Protein AF-A0A9E2X2P7-F1 (afdb_monomer_lite)

Sequence (233 aa):
MGNILFDALLAQIFGASTGGDPYVVYDDIANRWYISAFDSNDSRLFFAVSRDGNPLHGFRSFHLINPPFPAGFPDYPKIGFNKDAIFISFNNFGPGGGDAATIDAIDKLAIFAGTLSFFVSVPQFQFRAVPPAQLHNDRTGGVEWFVSTDGTDAGGNTIRVTEMTNYLSDSPNFTYTSLPVTPYRNAPRAEQPGGSITTFPNTTTTQVQFHRAHLVTAMASGTPADGFTIRRL

Foldseek 3Di:
DDDDQDDDDVCVQAVADFPDDKDWDAQPLQQKIKIWTHHPVALWIKIWIALGVRCVNGIDIDTPDDPVPQAFHFAPWAWADANFWIKIWGFGQHDPGHTFIKIWTWGPVQVNVPHTQTEIDTDPDADGAWHKAHEDPHDPQDWIWTKWDGRFFQWDQWIKIWIWGPRSDNDIDIDIDIDGHATWGFQPDDDDPPDDDPDPRTKHWNHWYHDPNDIDTDIHTDGVVNVSDDDDD

Secondary structure (DSSP, 8-state):
-PPP-----HHHHHSS-EEEEEEEEEETTTTEEEEEEEESSSSSEEEEEESSS-GGG-EEEEEE--TT--SSEEEEEEEEE-SSEEEEEEEEE-TT--EEEEEEEEEHHHHHTT---EEEE-PSS--S--PBEEESS--TT--EEEEEESS-SSEEEEEEEEEEES-SSSS-EEEEEEEEEEEEEPPPPPP-TTS--------EEEEEEEETTEEEEEEE-B-GGGTT-PPP-

pLDDT: mean 88.81, std 11.35, range [49.69, 98.75]

Radius of gyration: 18.26 Å; chains: 1; bounding box: 41×45×52 Å

Structure (mmCIF, N/CA/C/O backbone):
data_AF-A0A9E2X2P7-F1
#
_entry.id   AF-A0A9E2X2P7-F1
#
loop_
_atom_site.group_PDB
_atom_site.id
_atom_site.type_symbol
_atom_site.label_atom_id
_atom_site.label_alt_id
_atom_site.label_comp_id
_atom_site.label_asym_id
_atom_site.label_entity_id
_atom_site.label_seq_id
_atom_site.pdbx_PDB_ins_code
_atom_site.Cartn_x
_atom_site.Cartn_y
_atom_site.Cartn_z
_atom_site.occupancy
_atom_site.B_iso_or_equiv
_atom_site.auth_seq_id
_atom_site.auth_comp_id
_atom_site.auth_asym_id
_atom_site.auth_atom_id
_atom_site.pdbx_PDB_model_num
ATOM 1 N N . MET A 1 1 ? -2.230 -30.210 4.803 1.00 59.97 1 MET A N 1
ATOM 2 C CA . MET A 1 1 ? -0.963 -29.466 4.969 1.00 59.97 1 MET A CA 1
ATOM 3 C C . MET A 1 1 ? -0.607 -28.885 3.613 1.00 59.97 1 MET A C 1
ATOM 5 O O . MET A 1 1 ? -0.744 -29.608 2.635 1.00 59.97 1 MET A O 1
ATOM 9 N N . GLY A 1 2 ? -0.283 -27.594 3.533 1.00 82.06 2 GLY A N 1
ATOM 10 C CA . GLY A 1 2 ? 0.200 -26.988 2.287 1.00 82.06 2 GLY A CA 1
ATOM 11 C C . GLY A 1 2 ? 1.657 -27.376 2.031 1.00 82.06 2 GLY A C 1
ATOM 12 O O . GLY A 1 2 ? 2.395 -27.611 2.986 1.00 82.06 2 GLY A O 1
ATOM 13 N N . ASN A 1 3 ? 2.061 -27.456 0.764 1.00 88.06 3 ASN A N 1
ATOM 14 C CA . ASN A 1 3 ? 3.463 -27.637 0.390 1.00 88.06 3 ASN A CA 1
ATOM 15 C C . ASN A 1 3 ? 4.141 -26.264 0.308 1.00 88.06 3 ASN A C 1
ATOM 17 O O . ASN A 1 3 ? 3.569 -25.335 -0.263 1.00 88.06 3 ASN A O 1
ATOM 21 N N . ILE A 1 4 ? 5.357 -26.140 0.844 1.00 88.50 4 ILE A N 1
ATOM 22 C CA . ILE A 1 4 ? 6.208 -24.973 0.585 1.00 88.50 4 ILE A CA 1
ATOM 23 C C . ILE A 1 4 ? 6.628 -25.055 -0.879 1.00 88.50 4 ILE A C 1
ATOM 25 O O . ILE A 1 4 ? 7.274 -26.018 -1.288 1.00 88.50 4 ILE A O 1
ATOM 29 N N . LEU A 1 5 ? 6.211 -24.068 -1.669 1.00 87.69 5 LEU A N 1
ATOM 30 C CA . LEU A 1 5 ? 6.570 -23.992 -3.082 1.00 87.69 5 LEU A CA 1
ATOM 31 C C . LEU A 1 5 ? 7.876 -23.224 -3.275 1.00 87.69 5 LEU A C 1
ATOM 33 O O . LEU A 1 5 ? 8.696 -23.636 -4.083 1.00 87.69 5 LEU A O 1
ATOM 37 N N . PHE A 1 6 ? 8.079 -22.144 -2.522 1.00 89.81 6 PHE A N 1
ATOM 38 C CA . PHE A 1 6 ? 9.221 -21.247 -2.657 1.00 89.81 6 PHE A CA 1
ATOM 39 C C . PHE A 1 6 ? 9.702 -20.786 -1.278 1.00 89.81 6 PHE A C 1
ATOM 41 O O . PHE A 1 6 ? 8.888 -20.368 -0.455 1.00 89.81 6 PHE A O 1
ATOM 48 N N . ASP A 1 7 ? 11.012 -20.872 -1.050 1.00 92.75 7 ASP A N 1
ATOM 49 C CA . ASP A 1 7 ? 11.711 -20.395 0.145 1.00 92.75 7 ASP A CA 1
ATOM 50 C C . ASP A 1 7 ? 13.045 -19.780 -0.297 1.00 92.75 7 ASP A C 1
ATOM 52 O O . ASP A 1 7 ? 13.828 -20.420 -1.005 1.00 92.75 7 ASP A O 1
ATOM 56 N N . ALA A 1 8 ? 13.262 -18.512 0.045 1.00 91.25 8 ALA A N 1
ATOM 57 C CA . ALA A 1 8 ? 14.433 -17.746 -0.356 1.00 91.25 8 ALA A CA 1
ATOM 58 C C . ALA A 1 8 ? 14.686 -16.597 0.623 1.00 91.25 8 ALA A C 1
ATOM 60 O O . ALA A 1 8 ? 13.759 -16.025 1.201 1.00 91.25 8 ALA A O 1
ATOM 61 N N . LEU A 1 9 ? 15.951 -16.199 0.754 1.00 92.94 9 LEU A N 1
ATOM 62 C CA . LEU A 1 9 ? 16.297 -14.988 1.494 1.00 92.94 9 LEU A CA 1
ATOM 63 C C . LEU A 1 9 ? 15.848 -13.755 0.700 1.00 92.94 9 LEU A C 1
ATOM 65 O O . LEU A 1 9 ? 16.080 -13.681 -0.507 1.00 92.94 9 LEU A O 1
ATOM 69 N N . LEU A 1 10 ? 15.314 -12.730 1.375 1.00 93.31 10 LEU A N 1
ATOM 70 C CA . LEU A 1 10 ? 14.971 -11.453 0.723 1.00 93.31 10 LEU A CA 1
ATOM 71 C C . LEU A 1 10 ? 16.169 -10.866 -0.033 1.00 93.31 10 LEU A C 1
ATOM 73 O O . LEU A 1 10 ? 16.020 -10.377 -1.150 1.00 93.31 10 LEU A O 1
ATOM 77 N N . ALA A 1 11 ? 17.376 -11.006 0.520 1.00 93.12 11 ALA A N 1
ATOM 78 C CA . ALA A 1 11 ? 18.590 -10.536 -0.133 1.00 93.12 11 ALA A CA 1
ATOM 79 C C . ALA A 1 11 ? 18.891 -11.233 -1.471 1.00 93.12 11 ALA A C 1
ATOM 81 O O . ALA A 1 11 ? 19.492 -10.627 -2.354 1.00 93.12 11 ALA A O 1
ATOM 82 N N . GLN A 1 12 ? 18.448 -12.482 -1.658 1.00 93.88 12 GLN A N 1
ATOM 83 C CA . GLN A 1 12 ? 18.561 -13.179 -2.943 1.00 93.88 12 GLN 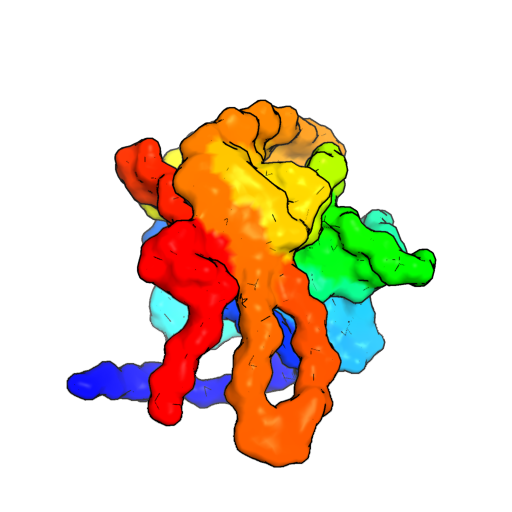A CA 1
ATOM 84 C C . GLN A 1 12 ? 17.541 -12.655 -3.959 1.00 93.88 12 GLN A C 1
ATOM 86 O O . GLN A 1 12 ? 17.855 -12.573 -5.142 1.00 93.88 12 GLN A O 1
ATOM 91 N N . ILE A 1 13 ? 16.344 -12.271 -3.503 1.00 94.25 13 ILE A N 1
ATOM 92 C CA . ILE A 1 13 ? 15.303 -11.685 -4.358 1.00 94.25 13 ILE A CA 1
ATOM 93 C C . ILE A 1 13 ? 15.736 -10.294 -4.838 1.00 94.25 13 ILE A C 1
ATOM 95 O O . ILE A 1 13 ? 15.645 -9.983 -6.025 1.00 94.25 13 ILE A O 1
ATOM 99 N N . PHE A 1 14 ? 16.235 -9.454 -3.931 1.00 94.69 14 PHE A N 1
ATOM 100 C CA . PHE A 1 14 ? 16.599 -8.071 -4.247 1.00 94.69 14 PHE A CA 1
ATOM 101 C C . PHE A 1 14 ? 18.026 -7.900 -4.776 1.00 94.69 14 PHE A C 1
ATOM 103 O O . PHE A 1 14 ? 18.335 -6.867 -5.363 1.00 94.69 14 PHE A O 1
ATOM 110 N N . GLY A 1 15 ? 18.896 -8.896 -4.592 1.00 93.38 15 GLY A N 1
ATOM 111 C CA . GLY A 1 15 ? 20.318 -8.795 -4.932 1.00 93.38 15 GLY A CA 1
ATOM 112 C C . GLY A 1 15 ? 21.112 -7.870 -3.999 1.00 93.38 1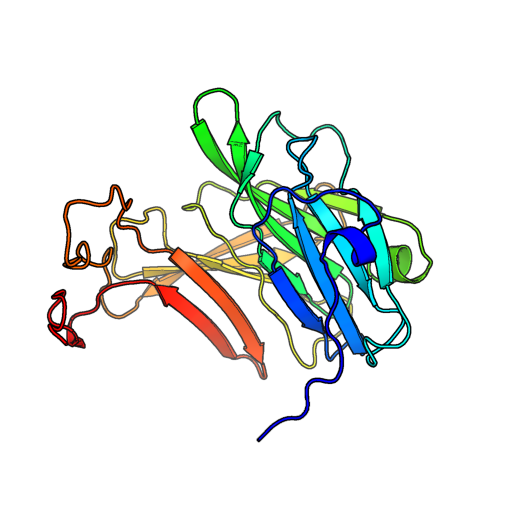5 GLY A C 1
ATOM 113 O O . GLY A 1 15 ? 22.225 -7.478 -4.341 1.00 93.38 15 GLY A O 1
ATOM 114 N N . ALA A 1 16 ? 20.551 -7.511 -2.839 1.00 92.62 16 ALA A N 1
ATOM 115 C CA . ALA A 1 16 ? 21.136 -6.603 -1.855 1.00 92.62 16 ALA A CA 1
ATOM 116 C C . ALA A 1 16 ? 20.629 -6.921 -0.437 1.00 92.62 16 ALA A C 1
ATOM 118 O O . ALA A 1 16 ? 19.584 -7.543 -0.269 1.00 92.62 16 ALA A O 1
ATOM 119 N N . SER A 1 17 ? 21.364 -6.498 0.593 1.00 92.88 17 SER A N 1
ATOM 120 C CA . SER A 1 17 ? 20.935 -6.652 1.991 1.00 92.88 17 SER A CA 1
ATOM 121 C C . SER A 1 17 ? 19.681 -5.818 2.279 1.00 92.88 17 SER A C 1
ATOM 123 O O . SER A 1 17 ? 19.579 -4.683 1.826 1.00 92.88 17 SER A O 1
ATOM 125 N N . THR A 1 18 ? 18.743 -6.368 3.054 1.00 92.69 18 THR A N 1
ATOM 126 C CA . THR A 1 18 ? 17.487 -5.696 3.418 1.00 92.69 18 THR A CA 1
ATOM 127 C C . THR A 1 18 ? 17.461 -5.319 4.894 1.00 92.69 18 THR A C 1
ATOM 129 O O . THR A 1 18 ? 17.886 -6.114 5.732 1.00 92.69 18 THR A O 1
ATOM 132 N N . GLY A 1 19 ? 16.890 -4.161 5.225 1.00 90.19 19 GLY A N 1
ATOM 133 C CA . GLY A 1 19 ? 16.692 -3.690 6.601 1.00 90.19 19 GLY A CA 1
ATOM 134 C C . GLY A 1 19 ? 15.504 -4.330 7.334 1.00 90.19 19 GLY A C 1
ATOM 135 O O . GLY A 1 19 ? 15.363 -4.133 8.537 1.00 90.19 19 GLY A O 1
ATOM 136 N N . GLY A 1 20 ? 14.667 -5.111 6.640 1.00 90.31 20 GLY A N 1
ATOM 137 C CA . GLY A 1 20 ? 13.520 -5.815 7.219 1.00 90.31 20 GLY A CA 1
ATOM 138 C C . GLY A 1 20 ? 12.165 -5.293 6.739 1.00 90.31 20 GLY A C 1
ATOM 139 O O . GLY A 1 20 ? 12.059 -4.763 5.635 1.00 90.31 20 GLY A O 1
ATOM 140 N N . ASP A 1 21 ? 11.148 -5.537 7.570 1.00 91.69 21 ASP A N 1
ATOM 141 C CA . ASP A 1 21 ? 9.722 -5.234 7.358 1.00 91.69 21 ASP A CA 1
ATOM 142 C C . ASP A 1 21 ? 9.162 -5.667 5.986 1.00 91.69 21 ASP A C 1
ATOM 144 O O . ASP A 1 21 ? 8.649 -4.853 5.212 1.00 91.69 21 ASP A O 1
ATOM 148 N N . PRO A 1 22 ? 9.295 -6.962 5.625 1.00 94.88 22 PRO A N 1
ATOM 149 C CA . PRO A 1 22 ? 8.804 -7.431 4.347 1.00 94.88 22 PRO A CA 1
ATOM 150 C C . PRO A 1 22 ? 7.278 -7.408 4.282 1.00 94.88 22 PRO A C 1
ATOM 152 O O . PRO A 1 22 ? 6.591 -7.860 5.201 1.00 94.88 22 PRO A O 1
ATOM 155 N N . TYR A 1 23 ? 6.749 -6.999 3.134 1.00 96.62 23 TYR A N 1
ATOM 156 C CA . TYR A 1 23 ? 5.333 -7.145 2.818 1.00 96.62 23 TYR A CA 1
ATOM 157 C C . TYR A 1 23 ? 5.176 -7.845 1.473 1.00 96.62 23 TYR A C 1
ATOM 159 O O . TYR A 1 23 ? 5.811 -7.465 0.491 1.00 96.62 23 TYR A O 1
ATOM 167 N N . VAL A 1 24 ? 4.354 -8.895 1.445 1.00 97.00 24 VAL A N 1
ATOM 168 C CA . VAL A 1 24 ? 4.147 -9.749 0.271 1.00 97.00 24 VAL A CA 1
ATOM 169 C C . VAL A 1 24 ? 2.662 -9.825 -0.025 1.00 97.00 24 VAL A C 1
ATOM 171 O O . VAL A 1 24 ? 1.871 -10.149 0.862 1.00 97.00 24 VAL A O 1
ATOM 174 N N . VAL A 1 25 ? 2.285 -9.560 -1.272 1.00 98.06 25 VAL A N 1
ATOM 175 C CA . VAL A 1 25 ? 0.898 -9.671 -1.737 1.00 98.06 25 VAL A CA 1
ATOM 176 C C . VAL A 1 25 ? 0.838 -10.360 -3.092 1.00 98.06 25 VAL A C 1
ATOM 178 O O . VAL A 1 25 ? 1.798 -10.326 -3.866 1.00 98.06 25 VAL A O 1
ATOM 181 N N . TYR A 1 26 ? -0.306 -10.975 -3.375 1.00 98.19 26 TYR A N 1
ATOM 182 C CA . TYR A 1 26 ? -0.618 -11.539 -4.679 1.00 98.19 26 TYR A CA 1
ATOM 183 C C . TYR A 1 26 ? -1.730 -10.729 -5.338 1.00 98.19 26 TYR A C 1
ATOM 185 O O . TYR A 1 26 ? -2.811 -10.577 -4.774 1.00 98.19 26 TYR A O 1
ATOM 193 N N . ASP A 1 27 ? -1.444 -10.232 -6.531 1.00 98.38 27 ASP A N 1
ATOM 194 C CA . ASP A 1 27 ? -2.364 -9.520 -7.399 1.00 98.38 27 ASP A CA 1
ATOM 195 C C . ASP A 1 27 ? -2.977 -10.496 -8.401 1.00 98.38 27 ASP A C 1
ATOM 197 O O . ASP A 1 27 ? -2.334 -10.928 -9.366 1.00 98.38 27 ASP A O 1
ATOM 201 N N . ASP A 1 28 ? -4.234 -10.856 -8.152 1.00 97.31 28 ASP A N 1
ATOM 202 C CA . ASP A 1 28 ? -5.023 -11.759 -8.985 1.00 97.31 28 ASP A CA 1
ATOM 203 C C . ASP A 1 28 ? -5.438 -11.125 -10.319 1.00 97.31 28 ASP A C 1
ATOM 205 O O . ASP A 1 28 ? -5.659 -11.849 -11.290 1.00 97.31 28 ASP A O 1
ATOM 209 N N . ILE A 1 29 ? -5.481 -9.792 -10.403 1.00 96.69 29 ILE A N 1
ATOM 210 C CA . ILE A 1 29 ? -5.818 -9.067 -11.632 1.00 96.69 29 ILE A CA 1
ATOM 211 C C . ILE A 1 29 ? -4.649 -9.132 -12.621 1.00 96.69 29 ILE A C 1
ATOM 213 O O . ILE A 1 29 ? -4.851 -9.355 -13.817 1.00 96.69 29 ILE A O 1
ATOM 217 N N . ALA A 1 30 ? -3.421 -8.937 -12.137 1.00 97.75 30 ALA A N 1
ATOM 218 C CA . ALA A 1 30 ? -2.214 -9.002 -12.960 1.00 97.75 30 ALA A CA 1
ATOM 219 C C . ALA A 1 30 ? -1.600 -10.410 -13.038 1.00 97.75 30 ALA A C 1
ATOM 221 O O . ALA A 1 30 ? -0.731 -10.644 -13.885 1.00 97.75 30 ALA A O 1
ATOM 222 N N . ASN A 1 31 ? -2.031 -11.341 -12.178 1.00 97.88 31 ASN A N 1
ATOM 223 C CA . ASN A 1 31 ? -1.398 -12.645 -11.975 1.00 97.88 31 ASN A CA 1
ATOM 224 C C . ASN A 1 31 ? 0.091 -12.453 -11.627 1.00 97.88 31 ASN A C 1
ATOM 226 O O . ASN A 1 31 ? 0.970 -12.847 -12.400 1.00 97.88 31 ASN A O 1
ATOM 230 N N . ARG A 1 32 ? 0.370 -11.728 -10.533 1.00 98.31 32 ARG A N 1
ATOM 231 C CA . ARG A 1 32 ? 1.720 -11.325 -10.093 1.00 98.31 32 ARG A CA 1
ATOM 232 C C . ARG A 1 32 ? 1.837 -11.293 -8.568 1.00 98.31 32 ARG A C 1
ATOM 234 O O . ARG A 1 32 ? 0.909 -10.906 -7.876 1.00 98.31 32 ARG A O 1
ATOM 241 N N . TRP A 1 33 ? 3.013 -11.631 -8.058 1.00 98.31 33 TRP A N 1
ATOM 242 C CA . TRP A 1 33 ? 3.444 -11.376 -6.686 1.00 98.31 33 TRP A CA 1
ATOM 243 C C . TRP A 1 33 ? 4.225 -10.067 -6.601 1.00 98.31 33 TRP A C 1
ATOM 245 O O . TRP A 1 33 ? 5.084 -9.801 -7.451 1.00 98.31 33 TRP A O 1
ATOM 255 N N . TYR A 1 34 ? 3.974 -9.306 -5.538 1.00 98.56 34 TYR A N 1
ATOM 256 C CA . TYR A 1 34 ? 4.724 -8.105 -5.182 1.00 98.56 34 TYR A CA 1
ATOM 257 C C . TYR A 1 34 ? 5.355 -8.265 -3.807 1.00 98.56 34 TYR A C 1
ATOM 259 O O . TYR A 1 34 ? 4.718 -8.788 -2.890 1.00 98.56 34 TYR A O 1
ATOM 267 N N . ILE A 1 35 ? 6.600 -7.813 -3.674 1.00 97.56 35 ILE A N 1
ATOM 268 C CA . ILE A 1 35 ? 7.367 -7.878 -2.430 1.00 97.56 35 ILE A CA 1
ATOM 269 C C . ILE A 1 35 ? 8.015 -6.519 -2.197 1.00 97.56 35 ILE A C 1
ATOM 271 O O . ILE A 1 35 ? 8.699 -6.018 -3.087 1.00 97.56 35 ILE A O 1
ATOM 275 N N . SER A 1 36 ? 7.857 -5.953 -1.006 1.00 96.12 36 SER A N 1
ATOM 276 C CA . SER A 1 36 ? 8.651 -4.811 -0.545 1.00 96.12 36 SER A CA 1
ATOM 277 C C . SER A 1 36 ? 9.476 -5.176 0.679 1.00 96.12 36 SER A C 1
ATOM 279 O O . SER A 1 36 ? 9.080 -6.058 1.438 1.00 96.12 36 SER A O 1
ATOM 281 N N . ALA A 1 37 ? 10.597 -4.490 0.877 1.00 95.25 37 ALA A N 1
ATOM 282 C CA . ALA A 1 37 ? 11.384 -4.521 2.110 1.00 95.25 37 ALA A CA 1
ATOM 283 C C . ALA A 1 37 ? 12.240 -3.251 2.214 1.00 95.25 37 ALA A C 1
ATOM 285 O O . ALA A 1 37 ? 12.511 -2.607 1.199 1.00 95.25 37 ALA A O 1
ATOM 286 N N . PHE A 1 38 ? 12.711 -2.914 3.414 1.00 92.56 38 PHE A N 1
ATOM 287 C CA . PHE A 1 38 ? 13.668 -1.820 3.594 1.00 92.56 38 PHE A CA 1
ATOM 288 C C . PHE A 1 38 ? 14.999 -2.117 2.901 1.00 92.56 38 PHE A C 1
ATOM 290 O O . PHE A 1 38 ? 15.498 -3.245 2.964 1.00 92.56 38 PHE A O 1
ATOM 297 N N . ASP A 1 39 ? 15.615 -1.093 2.318 1.00 89.19 39 ASP A N 1
ATOM 298 C CA . ASP A 1 39 ? 17.050 -1.113 2.036 1.00 89.19 39 ASP A CA 1
ATOM 299 C C . ASP A 1 39 ? 17.816 -0.974 3.361 1.00 89.19 39 ASP A C 1
ATOM 301 O O . ASP A 1 39 ? 17.483 -0.144 4.203 1.00 89.19 39 ASP A O 1
ATOM 305 N N . SER A 1 40 ? 18.822 -1.819 3.602 1.00 84.12 40 SER A N 1
ATOM 306 C CA . SER A 1 40 ? 19.647 -1.698 4.813 1.00 84.12 40 SER A CA 1
ATOM 307 C C . SER A 1 40 ? 20.659 -0.551 4.748 1.00 84.12 40 SER A C 1
ATOM 309 O O . SER A 1 40 ? 21.250 -0.212 5.770 1.00 84.12 40 SER A O 1
ATOM 311 N N . ASN A 1 41 ? 20.920 -0.006 3.559 1.00 80.75 41 ASN A N 1
ATOM 312 C CA . ASN A 1 41 ? 21.956 1.004 3.325 1.00 80.75 41 ASN A CA 1
ATOM 313 C C . ASN A 1 41 ? 21.388 2.405 3.067 1.00 80.75 41 ASN A C 1
ATOM 315 O O . ASN A 1 41 ? 22.159 3.357 2.945 1.00 80.75 41 ASN A O 1
ATOM 319 N N . ASP A 1 42 ? 20.066 2.529 2.962 1.00 74.06 42 ASP A N 1
ATOM 320 C CA . ASP A 1 42 ? 19.383 3.767 2.608 1.00 74.06 42 ASP A CA 1
ATOM 321 C C . ASP A 1 42 ? 17.986 3.799 3.240 1.00 74.06 42 ASP A C 1
ATOM 323 O O . ASP A 1 42 ? 17.371 2.759 3.461 1.00 74.06 42 ASP A O 1
ATOM 327 N N . SER A 1 43 ? 17.452 4.989 3.503 1.00 79.00 43 SER A N 1
ATOM 328 C CA . SER A 1 43 ? 16.086 5.165 4.010 1.00 79.00 43 SER A CA 1
ATOM 329 C C . SER A 1 43 ? 15.071 5.016 2.873 1.00 79.00 43 SER A C 1
ATOM 331 O O . SER A 1 43 ? 14.355 5.955 2.527 1.00 79.00 43 SER A O 1
ATOM 333 N N . ARG A 1 44 ? 15.067 3.847 2.225 1.00 85.25 44 ARG A N 1
ATOM 334 C CA . ARG A 1 44 ? 14.331 3.564 0.987 1.00 85.25 44 ARG A CA 1
ATOM 335 C C . ARG A 1 44 ? 13.768 2.146 0.977 1.00 85.25 44 ARG A C 1
ATOM 337 O O . ARG A 1 44 ? 14.051 1.336 1.860 1.00 85.25 44 ARG A O 1
ATOM 344 N N . LEU A 1 45 ? 12.950 1.855 -0.034 1.00 91.50 45 LEU A N 1
ATOM 345 C CA . LEU A 1 45 ? 12.307 0.559 -0.221 1.00 91.50 45 LEU A CA 1
ATOM 346 C C . LEU A 1 45 ? 12.847 -0.157 -1.457 1.00 91.50 45 LEU A C 1
ATOM 348 O O . LEU A 1 45 ? 12.880 0.393 -2.562 1.00 91.50 45 LEU A O 1
ATOM 352 N N . PHE A 1 46 ? 13.180 -1.430 -1.288 1.00 94.69 46 PHE A N 1
ATOM 353 C CA . PHE A 1 46 ? 13.221 -2.358 -2.402 1.00 94.69 46 PHE A CA 1
ATOM 354 C C . PHE A 1 46 ? 11.811 -2.809 -2.762 1.00 94.69 46 PHE A C 1
ATOM 356 O O . PHE A 1 46 ? 10.967 -3.011 -1.888 1.00 94.69 46 PHE A O 1
ATOM 363 N N . PHE A 1 47 ? 11.579 -3.008 -4.057 1.00 96.81 47 PHE A N 1
ATOM 364 C CA . PHE A 1 47 ? 10.323 -3.512 -4.589 1.00 96.81 47 PHE A CA 1
ATOM 365 C C . PHE A 1 47 ? 10.584 -4.556 -5.670 1.00 96.81 47 PHE A C 1
ATOM 367 O O . PHE A 1 47 ? 11.351 -4.317 -6.597 1.00 96.81 47 PHE A O 1
ATOM 374 N N . ALA A 1 48 ? 9.963 -5.724 -5.565 1.00 97.38 48 ALA A N 1
ATOM 375 C CA . ALA A 1 48 ? 10.136 -6.816 -6.507 1.00 97.38 48 ALA A CA 1
ATOM 376 C C . ALA A 1 48 ? 8.791 -7.273 -7.061 1.00 97.38 48 ALA A C 1
ATOM 378 O O . ALA A 1 48 ? 7.807 -7.403 -6.335 1.00 97.38 48 ALA A O 1
ATOM 379 N N . VAL A 1 49 ? 8.783 -7.558 -8.361 1.00 98.19 49 VAL A N 1
ATOM 380 C CA . VAL A 1 49 ? 7.622 -8.033 -9.111 1.00 98.19 49 VAL A CA 1
ATOM 381 C C . VAL A 1 49 ? 7.964 -9.378 -9.733 1.00 98.19 49 VAL A C 1
ATOM 383 O O . VAL A 1 49 ? 8.944 -9.490 -10.471 1.00 98.19 49 VAL A O 1
ATOM 386 N N . SER A 1 50 ? 7.170 -10.412 -9.456 1.00 97.88 50 SER A N 1
ATOM 387 C CA . SER A 1 50 ? 7.350 -11.727 -10.090 1.00 97.88 50 SER A CA 1
ATOM 388 C C . SER A 1 50 ? 7.189 -11.643 -11.609 1.00 97.88 50 SER A C 1
ATOM 390 O O . SER A 1 50 ? 6.474 -10.779 -12.116 1.00 97.88 50 SER A O 1
ATOM 392 N N . ARG A 1 51 ? 7.767 -12.582 -12.356 1.00 96.62 51 ARG A N 1
ATOM 393 C CA . ARG A 1 51 ? 7.572 -12.655 -13.810 1.00 96.62 51 ARG A CA 1
ATOM 394 C C . ARG A 1 51 ? 6.125 -12.964 -14.208 1.00 96.62 51 ARG A C 1
ATOM 396 O O . ARG A 1 51 ? 5.652 -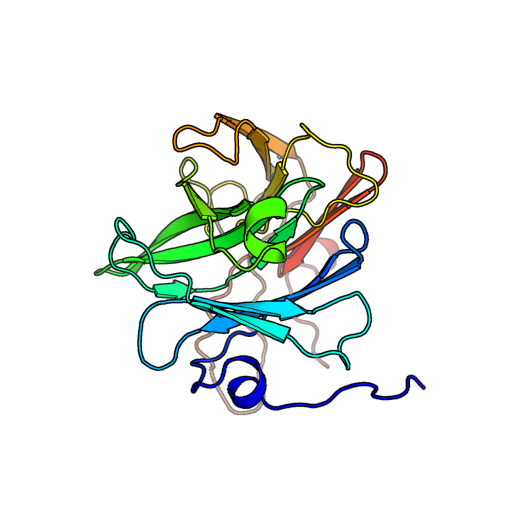12.421 -15.206 1.00 96.62 51 ARG A O 1
ATOM 403 N N . ASP A 1 52 ? 5.453 -13.818 -13.440 1.00 97.06 52 ASP A N 1
ATOM 404 C CA . ASP A 1 52 ? 4.054 -14.227 -13.579 1.00 97.06 52 ASP A CA 1
ATOM 405 C C . ASP A 1 52 ? 3.509 -14.779 -12.245 1.00 97.06 52 ASP A C 1
ATOM 407 O O . ASP A 1 52 ? 4.153 -14.634 -11.208 1.00 97.06 52 ASP A O 1
ATOM 411 N N . GLY A 1 53 ? 2.314 -15.379 -12.247 1.00 96.94 53 GLY A N 1
ATOM 412 C CA . GLY A 1 53 ? 1.673 -15.873 -11.027 1.00 96.94 53 GLY A CA 1
ATOM 413 C C . GLY A 1 53 ? 2.405 -17.035 -10.352 1.00 96.94 53 GLY A C 1
ATOM 414 O O . GLY A 1 53 ? 2.103 -17.353 -9.202 1.00 96.94 53 GLY A O 1
ATOM 415 N N . ASN A 1 54 ? 3.381 -17.654 -11.025 1.00 96.00 54 ASN A N 1
ATOM 416 C CA . ASN A 1 54 ? 4.258 -18.646 -10.427 1.00 96.00 54 ASN A CA 1
ATOM 417 C C . ASN A 1 54 ? 5.522 -17.965 -9.858 1.00 96.00 54 ASN A C 1
ATOM 419 O O . ASN A 1 54 ? 6.401 -17.558 -10.625 1.00 96.00 54 ASN A O 1
ATOM 423 N N . PRO A 1 55 ? 5.687 -17.897 -8.521 1.00 93.31 55 PRO A N 1
ATOM 424 C CA . PRO A 1 55 ? 6.835 -17.229 -7.906 1.00 93.31 55 PRO A CA 1
ATOM 425 C C . PRO A 1 55 ? 8.173 -17.934 -8.207 1.00 93.31 55 PRO A C 1
ATOM 427 O O . PRO A 1 55 ? 9.234 -17.346 -8.015 1.00 93.31 55 PRO A O 1
ATOM 430 N N . LEU A 1 56 ? 8.145 -19.166 -8.736 1.00 95.06 56 LEU A N 1
ATOM 431 C CA . LEU A 1 56 ? 9.338 -19.913 -9.151 1.00 95.06 56 LEU A CA 1
ATOM 432 C C . LEU A 1 56 ? 9.992 -19.379 -10.429 1.00 95.06 56 LEU A C 1
ATOM 434 O O . LEU A 1 56 ? 11.148 -19.693 -10.700 1.00 95.06 56 LEU A O 1
ATOM 438 N N . HIS A 1 57 ? 9.278 -18.583 -11.228 1.00 95.75 57 HIS A N 1
ATOM 439 C CA . HIS A 1 57 ? 9.807 -18.030 -12.480 1.00 95.75 57 HIS A CA 1
ATOM 440 C C . HIS A 1 57 ? 10.656 -16.764 -12.281 1.00 95.75 57 HIS A C 1
ATOM 442 O O . HIS A 1 57 ? 11.061 -16.126 -13.257 1.00 95.75 57 HIS A O 1
ATOM 448 N N . GLY A 1 58 ? 10.947 -16.420 -11.025 1.00 94.94 58 GLY A N 1
ATOM 449 C CA . GLY A 1 58 ? 11.821 -15.320 -10.646 1.00 94.94 58 GLY A CA 1
ATOM 450 C C . GLY A 1 58 ? 11.116 -13.970 -10.555 1.00 94.94 58 GLY A C 1
ATOM 451 O O . GLY A 1 58 ? 9.952 -13.803 -10.928 1.00 94.94 58 GLY A O 1
ATOM 452 N N . PHE A 1 59 ? 11.868 -12.996 -10.046 1.00 96.81 59 PHE A N 1
ATOM 453 C CA . PHE A 1 59 ? 11.421 -11.633 -9.787 1.00 96.81 59 PHE A CA 1
ATOM 454 C C . PHE A 1 59 ? 12.316 -10.631 -10.512 1.00 96.81 59 PHE A C 1
ATOM 456 O O . PHE A 1 59 ? 13.518 -10.848 -10.674 1.00 96.81 59 PHE A O 1
ATOM 463 N N . ARG A 1 60 ? 11.724 -9.515 -10.933 1.00 96.69 60 ARG A N 1
ATOM 464 C CA . ARG A 1 60 ? 12.452 -8.304 -11.295 1.00 96.69 60 ARG A CA 1
ATOM 465 C C . ARG A 1 60 ? 12.402 -7.357 -10.107 1.00 96.69 60 ARG A C 1
ATOM 467 O O . ARG A 1 60 ? 11.316 -7.040 -9.628 1.00 96.69 60 ARG A O 1
ATOM 474 N N . SER A 1 61 ? 13.571 -6.910 -9.677 1.00 95.50 61 SER A N 1
ATOM 475 C CA . SER A 1 61 ? 13.730 -6.039 -8.518 1.00 95.50 61 SER A CA 1
ATOM 476 C C . SER A 1 61 ? 14.020 -4.610 -8.955 1.00 95.50 61 SER A C 1
ATOM 478 O O . SER A 1 61 ? 14.718 -4.365 -9.940 1.00 95.50 61 SER A O 1
ATOM 480 N N . PHE A 1 62 ? 13.458 -3.678 -8.208 1.00 93.88 62 PHE A N 1
ATOM 481 C CA . PHE A 1 62 ? 13.537 -2.244 -8.387 1.00 93.88 62 PHE A CA 1
ATOM 482 C C . PHE A 1 62 ? 13.899 -1.617 -7.045 1.00 93.88 62 PHE A C 1
ATOM 484 O O . PHE A 1 62 ? 13.574 -2.142 -5.978 1.00 93.88 62 PHE A O 1
ATOM 491 N N . HIS A 1 63 ? 14.560 -0.473 -7.111 1.00 89.56 63 HIS A N 1
ATOM 492 C CA . HIS A 1 63 ? 14.800 0.365 -5.953 1.00 89.56 63 HIS A CA 1
ATOM 493 C C . HIS A 1 63 ? 13.878 1.574 -6.089 1.00 89.56 63 HIS A C 1
ATOM 495 O O . HIS A 1 63 ? 13.928 2.267 -7.106 1.00 89.56 63 HIS A O 1
ATOM 501 N N . LEU A 1 64 ? 13.002 1.802 -5.112 1.00 84.62 64 LEU A N 1
ATOM 502 C CA . LEU A 1 64 ? 12.131 2.974 -5.093 1.00 84.62 64 LEU A CA 1
ATOM 503 C C . LEU A 1 64 ? 12.958 4.173 -4.630 1.00 84.62 64 LEU A C 1
ATOM 505 O O . LEU A 1 64 ? 13.032 4.517 -3.453 1.00 84.62 64 LEU A O 1
ATOM 509 N N . ILE A 1 65 ? 13.663 4.741 -5.606 1.00 65.81 65 ILE A N 1
ATOM 510 C CA . ILE A 1 65 ? 14.563 5.880 -5.478 1.00 65.81 65 ILE A CA 1
ATOM 511 C C . ILE A 1 65 ? 13.999 7.034 -6.292 1.00 65.81 65 ILE A C 1
ATOM 513 O O . ILE A 1 65 ? 14.185 7.060 -7.505 1.00 65.81 65 ILE A O 1
ATOM 517 N N . ASN A 1 66 ? 13.345 8.024 -5.680 1.00 53.41 66 ASN A N 1
ATOM 518 C CA . ASN A 1 66 ? 13.255 9.307 -6.377 1.00 53.41 66 ASN A CA 1
ATOM 519 C C . ASN A 1 66 ? 13.128 10.522 -5.446 1.00 53.41 66 ASN A C 1
ATOM 521 O O . ASN A 1 66 ? 12.205 10.579 -4.634 1.00 53.41 66 ASN A O 1
ATOM 525 N N . PRO A 1 67 ? 14.011 11.532 -5.558 1.00 51.84 67 PRO A N 1
ATOM 526 C CA . PRO A 1 67 ? 13.682 12.887 -5.127 1.00 51.84 67 PRO A CA 1
ATOM 527 C C . PRO A 1 67 ? 12.430 13.403 -5.878 1.00 51.84 67 PRO A C 1
ATOM 529 O O . PRO A 1 67 ? 12.261 13.084 -7.052 1.00 51.84 67 PRO A O 1
ATOM 532 N N . PRO A 1 68 ? 11.566 14.220 -5.252 1.00 49.69 68 PRO A N 1
ATOM 533 C CA . PRO A 1 68 ? 11.746 14.858 -3.960 1.00 49.69 68 PRO A CA 1
ATOM 534 C C . PRO A 1 68 ? 11.101 14.031 -2.842 1.00 49.69 68 PRO A C 1
ATOM 536 O O . PRO A 1 68 ? 10.156 14.478 -2.203 1.00 49.69 68 PRO A O 1
ATOM 539 N N . PHE A 1 69 ? 11.609 12.826 -2.575 1.00 56.22 69 PHE A N 1
ATOM 540 C CA . PHE A 1 69 ? 11.392 12.184 -1.287 1.00 56.22 69 PHE A CA 1
ATOM 541 C C . PHE A 1 69 ? 11.706 13.210 -0.183 1.00 56.22 69 PHE A C 1
ATOM 543 O O . PHE A 1 69 ? 12.839 13.709 -0.129 1.00 56.22 69 PHE A O 1
ATOM 550 N N . PRO A 1 70 ? 10.745 13.586 0.677 1.00 56.28 70 PRO A N 1
ATOM 551 C CA . PRO A 1 70 ? 11.079 14.322 1.884 1.00 56.28 70 PRO A CA 1
ATOM 552 C C . PRO A 1 70 ? 12.029 13.416 2.653 1.00 56.28 70 PRO A C 1
ATOM 554 O O . PRO A 1 70 ? 11.666 12.268 2.896 1.00 56.28 70 PRO A O 1
ATOM 557 N N . ALA A 1 71 ? 13.243 13.884 2.962 1.00 64.62 71 ALA A N 1
ATOM 558 C CA . ALA A 1 71 ? 14.209 13.117 3.745 1.00 64.62 71 ALA A CA 1
ATOM 559 C C . ALA A 1 71 ? 13.471 12.414 4.893 1.00 64.62 71 ALA A C 1
ATOM 561 O O . ALA A 1 71 ? 12.802 13.101 5.660 1.00 64.62 71 ALA A O 1
ATOM 562 N N . GLY A 1 72 ? 13.527 11.084 4.967 1.00 78.69 72 GLY A N 1
ATOM 563 C CA . GLY A 1 72 ? 12.800 10.332 5.983 1.00 78.69 72 GLY A CA 1
ATOM 564 C C . GLY A 1 72 ? 12.825 8.823 5.772 1.00 78.69 72 GLY A C 1
ATOM 565 O O . GLY A 1 72 ? 13.308 8.349 4.748 1.00 78.69 72 GLY A O 1
ATOM 566 N N . PHE A 1 73 ? 12.385 8.076 6.783 1.00 86.50 73 PHE A N 1
ATOM 567 C CA . PHE A 1 73 ? 12.376 6.612 6.796 1.00 86.50 73 PHE A CA 1
ATOM 568 C C . PHE A 1 73 ? 10.966 6.076 6.471 1.00 86.50 73 PHE A C 1
ATOM 570 O O . PHE A 1 73 ? 10.029 6.471 7.168 1.00 86.50 73 PHE A O 1
ATOM 577 N N . PRO A 1 74 ? 10.792 5.218 5.442 1.00 89.06 74 PRO A N 1
ATOM 578 C CA . PRO A 1 74 ? 9.488 4.757 4.952 1.00 89.06 74 PRO A CA 1
ATOM 579 C C . PRO A 1 74 ? 8.937 3.575 5.762 1.00 89.06 74 PRO A C 1
ATOM 581 O O . PRO A 1 74 ? 8.769 2.478 5.236 1.00 89.06 74 PRO A O 1
ATOM 584 N N . ASP A 1 75 ? 8.672 3.782 7.047 1.00 89.19 75 ASP A N 1
ATOM 585 C CA . ASP A 1 75 ? 8.232 2.725 7.961 1.00 89.19 75 ASP A CA 1
ATOM 586 C C . ASP A 1 75 ? 6.829 2.194 7.632 1.00 89.19 75 ASP A C 1
ATOM 588 O O . ASP A 1 75 ? 5.953 2.925 7.153 1.00 89.19 75 ASP A O 1
ATOM 592 N N . TYR A 1 76 ? 6.594 0.926 7.973 1.00 91.75 76 TYR A N 1
ATOM 593 C CA . TYR A 1 76 ? 5.307 0.255 7.827 1.00 91.75 76 TYR A CA 1
ATOM 594 C C . TYR A 1 76 ? 4.736 0.274 6.390 1.00 91.75 76 TYR A C 1
ATOM 596 O O . TYR A 1 76 ? 3.569 0.641 6.195 1.00 91.75 76 TYR A O 1
ATOM 604 N N . PRO A 1 77 ? 5.511 -0.118 5.358 1.00 94.00 77 PRO A N 1
ATOM 605 C CA . PRO A 1 77 ? 5.038 -0.121 3.985 1.00 94.00 77 PRO A CA 1
ATOM 606 C C . PRO A 1 77 ? 3.912 -1.144 3.788 1.00 94.00 77 PRO A C 1
ATOM 608 O O . PRO A 1 77 ? 3.977 -2.290 4.249 1.00 94.00 77 PRO A O 1
ATOM 611 N N . LYS A 1 78 ? 2.867 -0.737 3.067 1.00 96.56 78 LYS A N 1
ATOM 612 C CA . LYS A 1 78 ? 1.724 -1.578 2.696 1.00 96.56 78 LYS A CA 1
ATOM 613 C C . LYS A 1 78 ? 1.451 -1.484 1.210 1.00 96.56 78 LYS A C 1
ATOM 615 O O . LYS A 1 78 ? 1.382 -0.390 0.658 1.00 96.56 78 LYS A O 1
ATOM 620 N N . ILE A 1 79 ? 1.267 -2.651 0.595 1.00 98.38 79 ILE A N 1
ATOM 621 C CA . ILE A 1 79 ? 1.011 -2.794 -0.837 1.00 98.38 79 ILE A CA 1
ATOM 622 C C . ILE A 1 79 ? -0.476 -3.058 -1.081 1.00 98.38 79 ILE A C 1
ATOM 624 O O . ILE A 1 79 ? -1.081 -3.939 -0.460 1.00 98.38 79 ILE A O 1
ATOM 628 N N . GLY A 1 80 ? -1.017 -2.324 -2.042 1.00 98.38 80 GLY A N 1
ATOM 629 C CA . GLY A 1 80 ? -2.346 -2.479 -2.616 1.00 98.38 80 GLY A CA 1
ATOM 630 C C . GLY A 1 80 ? -2.267 -2.270 -4.120 1.00 98.38 80 GLY A C 1
ATOM 631 O O . GLY A 1 80 ? -1.194 -2.001 -4.669 1.00 98.38 80 GLY A O 1
ATOM 632 N N . PHE A 1 81 ? -3.372 -2.479 -4.815 1.00 98.75 81 PHE A N 1
ATOM 633 C CA . PHE A 1 81 ? -3.388 -2.449 -6.269 1.00 98.75 81 PHE A CA 1
ATOM 634 C C . PHE A 1 81 ? -4.810 -2.348 -6.805 1.00 98.75 81 PHE A C 1
ATOM 636 O O . PHE A 1 81 ? -5.733 -2.958 -6.268 1.00 98.75 81 PHE A O 1
ATOM 643 N N . ASN A 1 82 ? -4.928 -1.695 -7.957 1.00 98.38 82 ASN A N 1
ATOM 644 C CA . ASN A 1 82 ? -6.114 -1.717 -8.807 1.00 98.38 82 ASN A CA 1
ATOM 645 C C . ASN A 1 82 ? -5.755 -2.239 -10.201 1.00 98.38 82 ASN A C 1
ATOM 647 O O . ASN A 1 82 ? -4.684 -2.811 -10.396 1.00 98.38 82 ASN A O 1
ATOM 651 N N . LYS A 1 83 ? -6.619 -2.094 -11.205 1.00 97.50 83 LYS A N 1
ATOM 652 C CA . LYS A 1 83 ? -6.335 -2.647 -12.536 1.00 97.50 83 LYS A CA 1
ATOM 653 C C . LYS A 1 83 ? -5.113 -2.024 -13.244 1.00 97.50 83 LYS A C 1
ATOM 655 O O . LYS A 1 83 ? -4.507 -2.709 -14.081 1.00 97.50 83 LYS A O 1
ATOM 660 N N . ASP A 1 84 ? -4.728 -0.794 -12.907 1.00 98.31 84 ASP A N 1
ATOM 661 C CA . ASP A 1 84 ? -3.744 -0.005 -13.665 1.00 98.31 84 ASP A CA 1
ATOM 662 C C . ASP A 1 84 ? -2.465 0.325 -12.883 1.00 98.31 84 ASP A C 1
ATOM 664 O O . ASP A 1 84 ? -1.407 0.488 -13.491 1.00 98.31 84 ASP A O 1
ATOM 668 N N . ALA A 1 85 ? -2.529 0.378 -11.552 1.00 98.56 85 ALA A N 1
ATOM 669 C CA . ALA A 1 85 ? -1.412 0.785 -10.706 1.00 98.56 85 ALA A CA 1
ATOM 670 C C . ALA A 1 85 ? -1.210 -0.126 -9.486 1.00 98.56 85 ALA A C 1
ATOM 672 O O . ALA A 1 85 ? -2.120 -0.824 -9.027 1.00 98.56 85 ALA A O 1
ATOM 673 N N . ILE A 1 86 ? 0.024 -0.128 -8.986 1.00 98.69 86 ILE A N 1
ATOM 674 C CA . ILE A 1 86 ? 0.410 -0.696 -7.691 1.00 98.69 86 ILE A CA 1
ATOM 675 C C . ILE A 1 86 ? 0.631 0.476 -6.744 1.00 98.69 86 ILE A C 1
ATOM 677 O O . ILE A 1 86 ? 1.302 1.438 -7.108 1.00 98.69 86 ILE A O 1
ATOM 681 N N . PHE A 1 87 ? 0.099 0.382 -5.534 1.00 98.06 87 PHE A N 1
ATOM 682 C CA . PHE A 1 87 ? 0.201 1.428 -4.529 1.00 98.06 87 PHE A CA 1
ATOM 683 C C . PHE A 1 87 ? 1.044 0.942 -3.371 1.00 98.06 87 PHE A C 1
ATOM 685 O O . PHE A 1 87 ? 0.815 -0.154 -2.855 1.00 98.06 87 PHE A O 1
ATOM 692 N N . ILE A 1 88 ? 1.986 1.771 -2.939 1.00 96.50 88 ILE A N 1
ATOM 693 C CA . ILE A 1 88 ? 2.757 1.533 -1.725 1.00 96.50 88 ILE A CA 1
ATOM 694 C C . ILE A 1 88 ? 2.552 2.733 -0.821 1.00 96.50 88 ILE A C 1
ATOM 696 O O . ILE A 1 88 ? 2.992 3.833 -1.143 1.00 96.50 88 ILE A O 1
ATOM 700 N N . SER A 1 89 ? 1.866 2.521 0.300 1.00 94.50 89 SER A N 1
ATOM 701 C CA . SER A 1 89 ? 1.768 3.536 1.343 1.00 94.50 89 SER A CA 1
ATOM 702 C C . SER A 1 89 ? 2.710 3.223 2.488 1.00 94.50 89 SER A C 1
ATOM 704 O O . SER A 1 89 ? 2.834 2.065 2.882 1.00 94.50 89 SER A O 1
ATOM 706 N N . PHE A 1 90 ? 3.346 4.253 3.030 1.00 92.62 90 PHE A N 1
ATOM 707 C CA . PHE A 1 90 ? 4.242 4.159 4.174 1.00 92.62 90 PHE A CA 1
ATOM 708 C C . PHE A 1 90 ? 4.156 5.419 5.035 1.00 92.62 90 PHE A C 1
ATOM 710 O O . PHE A 1 90 ? 3.700 6.484 4.602 1.00 92.62 90 PHE A O 1
ATOM 717 N N . ASN A 1 91 ? 4.622 5.288 6.270 1.00 89.88 91 ASN A N 1
ATOM 718 C CA . ASN A 1 91 ? 4.791 6.394 7.196 1.00 89.88 91 ASN A CA 1
ATOM 719 C C . ASN A 1 91 ? 6.144 7.023 6.905 1.00 89.88 91 ASN A C 1
ATOM 721 O O . ASN A 1 91 ? 7.171 6.405 7.164 1.00 89.88 91 ASN A O 1
ATOM 725 N N . ASN A 1 92 ? 6.166 8.230 6.350 1.00 87.00 92 ASN A N 1
ATOM 726 C CA . ASN A 1 92 ? 7.426 8.909 6.100 1.00 87.00 92 ASN A CA 1
ATOM 727 C C . ASN A 1 92 ? 7.873 9.659 7.357 1.00 87.00 92 ASN A C 1
ATOM 729 O O . ASN A 1 92 ? 7.307 10.704 7.682 1.00 87.00 92 ASN A O 1
ATOM 733 N N . PHE A 1 93 ? 8.873 9.113 8.049 1.00 83.44 93 PHE A N 1
ATOM 734 C CA . PHE A 1 93 ? 9.461 9.691 9.255 1.00 83.44 93 PHE A CA 1
ATOM 735 C C . PHE A 1 93 ? 10.629 10.613 8.910 1.00 83.44 93 PHE A C 1
ATOM 737 O O . PHE A 1 93 ? 11.762 10.151 8.755 1.00 83.44 93 PHE A O 1
ATOM 744 N N . GLY A 1 94 ? 10.370 11.917 8.804 1.00 74.94 94 GLY A N 1
ATOM 745 C CA . GLY A 1 94 ? 11.418 12.900 8.512 1.00 74.94 94 GLY A CA 1
ATOM 746 C C . GLY A 1 94 ? 12.368 13.194 9.687 1.00 74.94 94 GLY A C 1
ATOM 747 O O . GLY A 1 94 ? 12.121 12.750 10.813 1.00 74.94 94 GLY A O 1
ATOM 748 N N . PRO A 1 95 ? 13.452 13.973 9.478 1.00 62.47 95 PRO A N 1
ATOM 749 C CA . PRO A 1 95 ? 14.315 14.452 10.555 1.00 62.47 95 PRO A CA 1
ATOM 750 C C . PRO A 1 95 ? 13.489 15.158 11.641 1.00 62.47 95 PRO A C 1
ATOM 752 O O . PRO A 1 95 ? 12.902 16.208 11.394 1.00 62.47 95 PRO A O 1
ATOM 755 N N . GLY A 1 96 ? 13.420 14.570 12.838 1.00 59.72 96 GLY A N 1
ATOM 756 C CA . GLY A 1 96 ? 12.568 15.051 13.936 1.00 59.72 96 GLY A CA 1
ATOM 757 C C . GLY A 1 96 ? 11.345 14.178 14.244 1.00 59.72 96 GLY A C 1
ATOM 758 O O . GLY A 1 96 ? 10.652 14.463 15.215 1.00 59.72 96 GLY A O 1
ATOM 759 N N . GLY A 1 97 ? 11.116 13.101 13.481 1.00 60.59 97 GLY A N 1
ATOM 760 C CA . GLY A 1 97 ? 10.163 12.040 13.827 1.00 60.59 97 GLY A CA 1
ATOM 761 C C . GLY A 1 97 ? 8.692 12.377 13.582 1.00 60.59 97 GLY A C 1
ATOM 762 O O . GLY A 1 97 ? 7.843 11.879 14.310 1.00 60.59 97 GLY A O 1
ATOM 763 N N . GLY A 1 98 ? 8.392 13.255 12.619 1.00 65.12 98 GLY A N 1
ATOM 764 C CA . GLY A 1 98 ? 7.018 13.490 12.168 1.00 65.12 98 GLY A CA 1
ATOM 765 C C . GLY A 1 98 ? 6.610 12.490 11.087 1.00 65.12 98 GLY A C 1
ATOM 766 O O . GLY A 1 98 ? 7.377 12.287 10.148 1.00 65.12 98 GLY A O 1
ATOM 767 N N . ASP A 1 99 ? 5.408 11.922 11.215 1.00 70.75 99 ASP A N 1
ATOM 768 C CA . ASP A 1 99 ? 4.889 10.846 10.364 1.00 70.75 99 ASP A CA 1
ATOM 769 C C . ASP A 1 99 ? 3.884 11.450 9.376 1.00 70.75 99 ASP A C 1
ATOM 771 O O . ASP A 1 99 ? 2.770 11.822 9.759 1.00 70.75 99 ASP A O 1
ATOM 775 N N . ALA A 1 100 ? 4.248 11.548 8.099 1.00 76.44 100 ALA A N 1
ATOM 776 C CA . ALA A 1 100 ? 3.284 11.838 7.039 1.00 76.44 100 ALA A CA 1
ATOM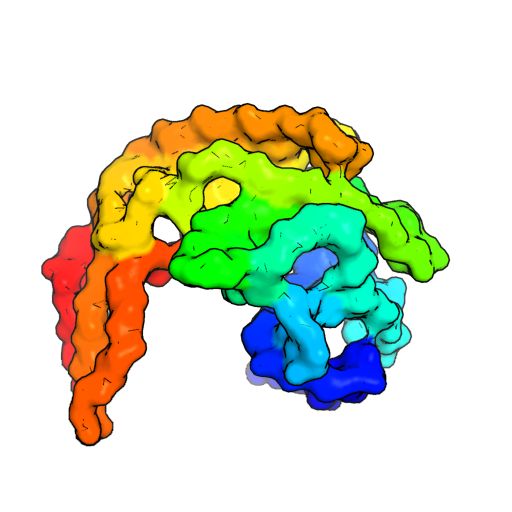 777 C C . ALA A 1 100 ? 3.051 10.577 6.210 1.00 76.44 100 ALA A C 1
ATOM 779 O O . ALA A 1 100 ? 4.001 9.989 5.688 1.00 76.44 100 ALA A O 1
ATOM 780 N N . ALA A 1 101 ? 1.791 10.165 6.064 1.00 87.44 101 ALA A N 1
ATOM 781 C CA . ALA A 1 101 ? 1.451 9.122 5.107 1.00 87.44 101 ALA A CA 1
ATOM 782 C C . ALA A 1 101 ? 1.874 9.581 3.707 1.00 87.44 101 ALA A C 1
ATOM 784 O O . ALA A 1 101 ? 1.477 10.654 3.255 1.00 87.44 101 ALA A O 1
ATOM 785 N N . THR A 1 102 ? 2.689 8.776 3.042 1.00 90.44 102 THR A N 1
ATOM 786 C CA . THR A 1 102 ? 3.104 8.985 1.653 1.00 90.44 102 THR A CA 1
ATOM 787 C C . THR A 1 102 ? 2.627 7.792 0.837 1.00 90.44 102 THR A C 1
ATOM 789 O O . THR A 1 102 ? 2.533 6.683 1.369 1.00 90.44 102 THR A O 1
ATOM 792 N N . ILE A 1 103 ? 2.250 8.031 -0.417 1.00 93.44 103 ILE A N 1
ATOM 793 C CA . ILE A 1 103 ? 1.738 7.018 -1.340 1.00 93.44 103 ILE A CA 1
ATOM 794 C C . ILE A 1 103 ? 2.519 7.114 -2.647 1.00 93.44 103 ILE A C 1
ATOM 796 O O . ILE A 1 103 ? 2.456 8.143 -3.325 1.00 93.44 103 ILE A O 1
ATOM 800 N N . ASP A 1 104 ? 3.172 6.016 -3.014 1.00 94.50 104 ASP A N 1
ATOM 801 C CA . ASP A 1 104 ? 3.736 5.801 -4.343 1.00 94.50 104 ASP A CA 1
ATOM 802 C C . ASP A 1 104 ? 2.714 5.052 -5.203 1.00 94.50 104 ASP A C 1
ATOM 804 O O . ASP A 1 104 ? 2.322 3.932 -4.871 1.00 94.50 104 ASP A O 1
ATOM 808 N N . ALA A 1 105 ? 2.294 5.656 -6.313 1.00 97.12 105 ALA A N 1
ATOM 809 C CA . ALA A 1 105 ? 1.451 5.033 -7.329 1.00 97.12 105 ALA A CA 1
ATOM 810 C C . ALA A 1 105 ? 2.312 4.643 -8.537 1.00 97.12 105 ALA A C 1
ATOM 812 O O . ALA A 1 105 ? 2.748 5.498 -9.306 1.00 97.12 105 ALA A O 1
ATOM 813 N N . ILE A 1 106 ? 2.577 3.348 -8.686 1.00 97.81 106 ILE A N 1
ATOM 814 C CA . ILE A 1 106 ? 3.462 2.763 -9.697 1.00 97.81 106 ILE A CA 1
ATOM 815 C C . ILE A 1 106 ? 2.633 2.281 -10.889 1.00 97.81 106 ILE A C 1
ATOM 817 O O . ILE A 1 106 ? 1.716 1.474 -10.727 1.00 97.81 106 ILE A O 1
ATOM 821 N N . ASP A 1 107 ? 2.990 2.718 -12.094 1.00 97.88 107 ASP A N 1
ATOM 822 C CA . ASP A 1 107 ? 2.349 2.295 -13.341 1.00 97.88 107 ASP A CA 1
ATOM 823 C C . ASP A 1 107 ? 2.653 0.811 -13.635 1.00 97.88 107 ASP A C 1
ATOM 825 O O . ASP A 1 107 ? 3.812 0.415 -13.828 1.00 97.88 107 ASP A O 1
ATOM 829 N N . LYS A 1 108 ? 1.604 -0.027 -13.700 1.00 98.12 108 LYS A N 1
ATOM 830 C CA . LYS A 1 108 ? 1.750 -1.464 -13.989 1.00 98.12 108 LYS A CA 1
ATOM 831 C C . LYS A 1 108 ? 2.283 -1.737 -15.389 1.00 98.12 108 LYS A C 1
ATOM 833 O O . LYS A 1 108 ? 3.084 -2.656 -15.567 1.00 98.12 108 LYS A O 1
ATOM 838 N N . LEU A 1 109 ? 1.837 -0.979 -16.389 1.00 97.56 109 LEU A N 1
ATOM 839 C CA . LEU A 1 109 ? 2.278 -1.159 -17.768 1.00 97.56 109 LEU A CA 1
ATOM 840 C C . LEU A 1 109 ? 3.786 -0.912 -17.871 1.00 97.56 109 LEU A C 1
ATOM 842 O O . LEU A 1 109 ? 4.503 -1.735 -18.447 1.00 97.56 109 LEU A O 1
ATOM 846 N N . ALA A 1 110 ? 4.268 0.171 -17.261 1.00 97.81 110 ALA A N 1
ATOM 847 C CA . ALA A 1 110 ? 5.689 0.499 -17.240 1.00 97.81 110 ALA A CA 1
ATOM 848 C C . ALA A 1 110 ? 6.504 -0.560 -16.482 1.00 97.81 110 ALA A C 1
ATOM 850 O O . ALA A 1 110 ? 7.481 -1.098 -17.017 1.00 97.81 110 ALA A O 1
ATOM 851 N N . ILE A 1 111 ? 6.089 -0.920 -15.261 1.00 97.44 111 ILE A N 1
ATOM 852 C CA . ILE A 1 111 ? 6.899 -1.806 -14.417 1.00 97.44 111 ILE A CA 1
ATOM 853 C C . ILE A 1 111 ? 6.956 -3.238 -14.954 1.00 97.44 111 ILE A C 1
ATOM 855 O O . ILE A 1 111 ? 8.004 -3.884 -14.872 1.00 97.44 111 ILE A O 1
ATOM 859 N N . PHE A 1 112 ? 5.893 -3.722 -15.604 1.00 97.62 112 PHE A N 1
ATOM 860 C CA . PHE A 1 112 ? 5.904 -5.030 -16.268 1.00 97.62 112 PHE A CA 1
ATOM 861 C C . PHE A 1 112 ? 6.745 -5.033 -17.549 1.00 97.62 112 PHE A C 1
ATOM 863 O O . PHE A 1 112 ? 7.330 -6.065 -17.885 1.00 97.62 112 PHE A O 1
ATOM 870 N N . ALA A 1 113 ? 6.875 -3.887 -18.224 1.00 97.19 113 ALA A N 1
ATOM 871 C CA . ALA A 1 113 ? 7.846 -3.691 -19.302 1.00 97.19 113 ALA A CA 1
ATOM 872 C C . ALA A 1 113 ? 9.293 -3.547 -18.785 1.00 97.19 113 ALA A C 1
ATOM 874 O O . ALA A 1 113 ? 10.244 -3.580 -19.567 1.00 97.19 113 ALA A O 1
ATOM 875 N N . GLY A 1 114 ? 9.478 -3.458 -17.464 1.00 95.25 114 GLY A N 1
ATOM 876 C CA . GLY A 1 114 ? 10.781 -3.378 -16.817 1.00 95.25 114 GLY A CA 1
ATOM 877 C C . GLY A 1 114 ? 11.262 -1.961 -16.525 1.00 95.25 114 GLY A C 1
ATOM 878 O O . GLY A 1 114 ? 12.436 -1.797 -16.196 1.00 95.25 114 GLY A O 1
ATOM 879 N N . THR A 1 115 ? 10.381 -0.966 -16.621 1.00 95.19 115 THR A N 1
ATOM 880 C CA . THR A 1 115 ? 10.672 0.443 -16.349 1.00 95.19 115 THR A CA 1
ATOM 881 C C . THR A 1 115 ? 9.920 0.898 -15.106 1.00 95.19 115 THR A C 1
ATOM 883 O O . THR A 1 115 ? 8.702 0.798 -15.041 1.00 95.19 115 THR A O 1
ATOM 886 N N . LEU A 1 116 ? 10.630 1.437 -14.117 1.00 93.75 116 LEU A N 1
ATOM 887 C CA . LEU A 1 116 ? 9.987 2.044 -12.956 1.00 93.75 116 LEU A CA 1
ATOM 888 C C . LEU A 1 116 ? 9.455 3.437 -13.335 1.00 93.75 116 LEU A C 1
ATOM 890 O O . LEU A 1 116 ? 10.238 4.336 -13.630 1.00 93.75 116 LEU A O 1
ATOM 894 N N . SER A 1 117 ? 8.134 3.603 -13.324 1.00 94.75 117 SER A N 1
ATOM 895 C CA . SER A 1 117 ? 7.447 4.889 -13.472 1.00 94.75 117 SER A CA 1
ATOM 896 C C . SER A 1 117 ? 6.388 4.988 -12.384 1.00 94.75 117 SER A C 1
ATOM 898 O O . SER A 1 117 ? 5.578 4.073 -12.228 1.00 94.75 117 SER A O 1
ATOM 900 N N . PHE A 1 118 ? 6.450 6.047 -11.583 1.00 93.81 118 PHE A N 1
ATOM 901 C CA . PHE A 1 118 ? 5.571 6.216 -10.438 1.00 93.81 118 PHE A CA 1
ATOM 902 C C . PHE A 1 118 ? 5.395 7.685 -10.076 1.00 93.81 118 PHE A C 1
ATOM 904 O O . PHE A 1 118 ? 6.217 8.527 -10.442 1.00 93.81 118 PHE A O 1
ATOM 911 N N . PHE A 1 119 ? 4.328 7.954 -9.335 1.00 93.69 119 PHE A N 1
ATOM 912 C CA . PHE A 1 119 ? 3.955 9.271 -8.843 1.00 93.69 119 PHE A CA 1
ATOM 913 C C . PHE A 1 119 ? 3.856 9.230 -7.326 1.00 93.69 119 PHE A C 1
ATOM 915 O O . PHE A 1 119 ? 3.331 8.271 -6.760 1.00 93.69 119 PHE A O 1
ATOM 922 N N . VAL A 1 120 ? 4.367 10.271 -6.678 1.00 90.94 120 VAL A N 1
ATOM 923 C CA . VAL A 1 120 ? 4.393 10.379 -5.219 1.00 90.94 120 VAL A CA 1
ATOM 924 C C . VAL A 1 120 ? 3.329 11.367 -4.787 1.00 90.94 120 VAL A C 1
ATOM 926 O O . VAL A 1 120 ? 3.208 12.456 -5.348 1.00 90.94 120 VAL A O 1
ATOM 929 N N . SER A 1 121 ? 2.572 11.010 -3.759 1.00 91.00 121 SER A N 1
ATOM 930 C CA . SER A 1 121 ? 1.537 11.875 -3.213 1.00 91.00 121 SER A CA 1
ATOM 931 C C . SER A 1 121 ? 1.493 11.824 -1.694 1.00 91.00 121 SER A C 1
ATOM 933 O O . SER A 1 121 ? 1.777 10.802 -1.070 1.00 91.00 121 SER A O 1
ATOM 935 N N . VAL A 1 122 ? 1.135 12.962 -1.102 1.00 89.44 122 VAL A N 1
ATOM 936 C CA . VAL A 1 122 ? 0.930 13.110 0.338 1.00 89.44 122 VAL A CA 1
ATOM 937 C C . VAL A 1 122 ? -0.526 13.533 0.539 1.00 89.44 122 VAL A C 1
ATOM 939 O O . VAL A 1 122 ? -0.862 14.688 0.262 1.00 89.44 122 VAL A O 1
ATOM 942 N N . PRO A 1 123 ? -1.423 12.618 0.945 1.00 88.56 123 PRO A N 1
ATOM 943 C CA . PRO A 1 123 ? -2.795 12.973 1.294 1.00 88.56 123 PRO A CA 1
ATOM 944 C C . PRO A 1 123 ? -2.837 13.950 2.480 1.00 88.56 123 PRO A C 1
ATOM 946 O O . PRO A 1 123 ? -1.860 14.133 3.208 1.00 88.56 123 PRO A O 1
ATOM 949 N N . GLN A 1 124 ? -3.994 14.581 2.699 1.00 83.56 124 GLN A N 1
ATOM 950 C CA . GLN A 1 124 ? -4.228 15.407 3.884 1.00 83.56 124 GLN A CA 1
ATOM 951 C C . GLN A 1 124 ? -3.965 14.609 5.158 1.00 83.56 124 GLN A C 1
ATOM 953 O O . GLN A 1 124 ? -4.078 13.381 5.172 1.00 83.56 124 GLN A O 1
ATOM 958 N N . PHE A 1 125 ? -3.660 15.332 6.242 1.00 81.00 125 PHE A N 1
ATOM 959 C CA . PHE A 1 125 ? -3.359 14.703 7.517 1.00 81.00 125 PHE A CA 1
ATOM 960 C C . PHE A 1 125 ? -4.453 13.709 7.911 1.00 81.00 125 PHE A C 1
ATOM 962 O O . PHE A 1 125 ? -5.616 14.042 8.165 1.00 81.00 125 PHE A O 1
ATOM 969 N N . GLN A 1 126 ? -4.014 12.470 7.971 1.00 75.56 126 GLN A N 1
ATOM 970 C CA . GLN A 1 126 ? -4.660 11.322 8.556 1.00 75.56 126 GLN A CA 1
ATOM 971 C C . GLN A 1 126 ? -3.615 10.696 9.468 1.00 75.56 126 GLN A C 1
ATOM 973 O O . GLN A 1 126 ? -2.417 10.963 9.335 1.00 75.56 126 GLN A O 1
ATOM 978 N N . PHE A 1 127 ? -4.063 9.891 10.419 1.00 78.12 127 PHE A N 1
ATOM 979 C CA . PHE A 1 127 ? -3.105 9.127 11.190 1.00 78.12 127 PHE A CA 1
ATOM 980 C C . PHE A 1 127 ? -2.318 8.190 10.255 1.00 78.12 127 PHE A C 1
ATOM 982 O O . PHE A 1 127 ? -2.815 7.796 9.199 1.00 78.12 127 PHE A O 1
ATOM 989 N N . ARG A 1 128 ? -1.080 7.871 10.636 1.00 84.25 128 ARG A N 1
ATOM 990 C CA . ARG A 1 128 ? -0.168 6.980 9.906 1.00 84.25 128 ARG A CA 1
ATOM 991 C C . ARG A 1 128 ? -0.812 5.599 9.643 1.00 84.25 128 ARG A C 1
ATOM 993 O O . ARG A 1 128 ? -1.850 5.272 10.210 1.00 84.25 128 ARG A O 1
ATOM 1000 N N . ALA A 1 129 ? -0.160 4.756 8.850 1.00 89.38 129 ALA A N 1
ATOM 1001 C CA . ALA A 1 129 ? -0.632 3.437 8.431 1.00 89.38 129 ALA A CA 1
ATOM 1002 C C . ALA A 1 129 ? -1.932 3.531 7.625 1.00 89.38 129 ALA A C 1
ATOM 1004 O O . ALA A 1 129 ? -3.019 3.192 8.096 1.00 89.38 129 ALA A O 1
ATOM 1005 N N . VAL A 1 130 ? -1.780 3.990 6.383 1.00 93.19 130 VAL A N 1
ATOM 1006 C CA . VAL A 1 130 ? -2.859 4.204 5.414 1.00 93.19 130 VAL A CA 1
ATOM 1007 C C . VAL A 1 130 ? -2.762 3.137 4.317 1.00 93.19 130 VAL A C 1
ATOM 1009 O O . VAL A 1 130 ? -2.374 3.441 3.193 1.00 93.19 130 VAL A O 1
ATOM 1012 N N . PRO A 1 131 ? -3.027 1.854 4.620 1.00 95.94 131 PRO A N 1
ATOM 1013 C CA . PRO A 1 131 ? -2.909 0.798 3.630 1.00 95.94 131 PRO A CA 1
ATOM 1014 C C . PRO A 1 131 ? -3.842 1.051 2.435 1.00 95.94 131 PRO A C 1
ATOM 1016 O O . PRO A 1 131 ? -5.046 1.252 2.641 1.00 95.94 131 PRO A O 1
ATOM 1019 N N . PRO A 1 132 ? -3.314 1.005 1.199 1.00 97.88 132 PRO A N 1
ATOM 1020 C CA . PRO A 1 132 ? -4.138 0.887 0.003 1.00 97.88 132 PRO A CA 1
ATOM 1021 C C . PRO A 1 132 ? -4.893 -0.442 0.001 1.00 97.88 132 PRO A C 1
ATOM 1023 O O . PRO A 1 132 ? -4.494 -1.425 0.639 1.00 97.88 132 PRO A O 1
ATOM 1026 N N . ALA A 1 133 ? -5.987 -0.472 -0.739 1.00 98.38 133 ALA A N 1
ATOM 1027 C CA . ALA A 1 133 ? -6.798 -1.649 -0.913 1.00 98.38 133 ALA A CA 1
ATOM 1028 C C . ALA A 1 133 ? -6.161 -2.597 -1.932 1.00 98.38 133 ALA A C 1
ATOM 1030 O O . ALA A 1 133 ? -5.542 -2.221 -2.921 1.00 98.38 133 ALA A O 1
ATOM 1031 N N . GLN A 1 134 ? -6.330 -3.886 -1.690 1.00 98.38 134 GLN A N 1
ATOM 1032 C CA . GLN A 1 134 ? -6.111 -4.910 -2.700 1.00 98.38 134 GLN A CA 1
ATOM 1033 C C . GLN A 1 134 ? -7.456 -5.087 -3.409 1.00 98.38 134 GLN A C 1
ATOM 1035 O O . GLN A 1 134 ? -8.395 -5.658 -2.844 1.00 98.38 134 GLN A O 1
ATOM 1040 N N . LEU A 1 135 ? -7.612 -4.470 -4.586 1.00 98.12 135 LEU A N 1
ATOM 1041 C CA . LEU A 1 135 ? -8.853 -4.550 -5.351 1.00 98.12 135 LEU A CA 1
ATOM 1042 C C . LEU A 1 135 ? -8.896 -5.859 -6.131 1.00 98.12 135 LEU A C 1
ATOM 1044 O O . LEU A 1 135 ? -7.918 -6.285 -6.736 1.00 98.12 135 LEU A O 1
ATOM 1048 N N . HIS A 1 136 ? -10.086 -6.443 -6.195 1.00 96.31 136 HIS A N 1
ATOM 1049 C CA . HIS A 1 136 ? -10.357 -7.660 -6.945 1.00 96.31 136 HIS A CA 1
ATOM 1050 C C . HIS A 1 136 ? -11.435 -7.420 -8.004 1.00 96.31 136 HIS A C 1
ATOM 1052 O O . HIS A 1 136 ? -12.477 -6.825 -7.711 1.00 96.31 136 HIS A O 1
ATOM 1058 N N . ASN A 1 137 ? -11.247 -7.977 -9.206 1.00 91.75 137 ASN A N 1
ATOM 1059 C CA . ASN A 1 137 ? -12.135 -7.786 -10.369 1.00 91.75 137 ASN A CA 1
ATOM 1060 C C . ASN A 1 137 ? -12.339 -6.315 -10.782 1.00 91.75 137 ASN A C 1
ATOM 1062 O O . ASN A 1 137 ? -13.423 -5.938 -11.238 1.00 91.75 137 ASN A O 1
ATOM 1066 N N . ASP A 1 138 ? -11.313 -5.487 -10.611 1.00 93.06 138 ASP A N 1
ATOM 1067 C CA . ASP A 1 138 ? -11.350 -4.077 -10.991 1.00 93.06 138 ASP A CA 1
ATOM 1068 C C . ASP A 1 138 ? -11.202 -3.860 -12.513 1.00 93.06 138 ASP A C 1
ATOM 1070 O O . ASP A 1 138 ? -10.795 -4.758 -13.260 1.00 93.06 138 ASP A O 1
ATOM 1074 N N . ARG A 1 139 ? -11.562 -2.663 -12.990 1.00 87.44 139 ARG A N 1
ATOM 1075 C CA . ARG A 1 139 ? -11.494 -2.261 -14.403 1.00 87.44 139 ARG A CA 1
ATOM 1076 C C . ARG A 1 139 ? -10.600 -1.035 -14.575 1.00 87.44 139 ARG A C 1
ATOM 1078 O O . ARG A 1 139 ? -10.500 -0.203 -13.687 1.00 87.44 139 ARG A O 1
ATOM 1085 N N . THR A 1 140 ? -10.001 -0.909 -15.759 1.00 90.06 140 THR A N 1
ATOM 1086 C CA . THR A 1 140 ? -9.127 0.222 -16.095 1.00 90.06 140 THR A CA 1
ATOM 1087 C C . THR A 1 140 ? -9.862 1.558 -15.978 1.00 90.06 140 THR A C 1
ATOM 1089 O O . THR A 1 140 ? -11.032 1.659 -16.354 1.00 90.06 140 THR A O 1
ATOM 1092 N N . GLY A 1 141 ? -9.161 2.576 -15.482 1.00 87.88 141 GLY A N 1
ATOM 1093 C CA . GLY A 1 141 ? -9.680 3.909 -15.186 1.00 87.88 141 GLY A CA 1
ATOM 1094 C C . GLY A 1 141 ? -10.448 3.994 -13.866 1.00 87.88 141 GLY A C 1
ATOM 1095 O O . GLY A 1 141 ? -11.173 4.967 -13.664 1.00 87.88 141 GLY A O 1
ATOM 1096 N N . GLY A 1 142 ? -10.338 2.974 -13.007 1.00 90.12 142 GLY A N 1
ATOM 1097 C CA . GLY A 1 142 ? -10.984 2.919 -11.698 1.00 90.12 142 GLY A CA 1
ATOM 1098 C C . GLY A 1 142 ? -10.406 3.904 -10.679 1.00 90.12 142 GLY A C 1
ATOM 1099 O O . GLY A 1 142 ? -9.676 4.839 -11.011 1.00 90.12 142 GLY A O 1
ATOM 1100 N N . VAL A 1 143 ? -10.737 3.673 -9.413 1.00 96.06 143 VAL A N 1
ATOM 1101 C CA . VAL A 1 143 ? -10.241 4.439 -8.262 1.00 96.06 143 VAL A CA 1
ATOM 1102 C C . VAL A 1 143 ? -9.349 3.547 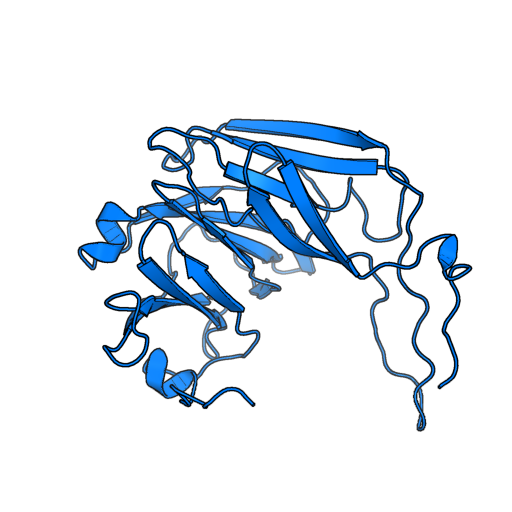-7.403 1.00 96.06 143 VAL A C 1
ATOM 1104 O O . VAL A 1 143 ? -9.379 2.325 -7.543 1.00 96.06 143 VAL A O 1
ATOM 1107 N N . GLU A 1 144 ? -8.583 4.142 -6.500 1.00 98.19 144 GLU A N 1
ATOM 1108 C CA . GLU A 1 144 ? -7.939 3.410 -5.410 1.00 98.19 144 GLU A CA 1
ATOM 1109 C C . GLU A 1 144 ? -8.591 3.777 -4.076 1.00 98.19 144 GLU A C 1
ATOM 1111 O O . GLU A 1 144 ? -9.000 4.922 -3.871 1.00 98.19 144 GLU A O 1
ATOM 1116 N N . TRP A 1 145 ? -8.694 2.803 -3.171 1.00 97.88 145 TRP A N 1
ATOM 1117 C CA . TRP A 1 145 ? -9.285 2.988 -1.850 1.00 97.88 145 TRP A CA 1
ATOM 1118 C C . TRP A 1 145 ? -8.240 2.801 -0.764 1.00 97.88 145 TRP A C 1
ATOM 1120 O O . TRP A 1 145 ? -7.413 1.904 -0.837 1.00 97.88 145 TRP A O 1
ATOM 1130 N N . PHE A 1 146 ? -8.341 3.584 0.299 1.00 97.25 146 PHE A N 1
ATOM 1131 C CA . PHE A 1 146 ? -7.533 3.424 1.500 1.00 97.25 146 PHE A CA 1
ATOM 1132 C C . PHE A 1 146 ? -8.443 3.432 2.719 1.00 97.25 146 PHE A C 1
ATOM 1134 O O . PHE A 1 146 ? -9.480 4.104 2.726 1.00 97.25 146 PHE A O 1
ATOM 1141 N N . VAL A 1 147 ? -8.043 2.714 3.767 1.00 95.56 147 VAL A N 1
ATOM 1142 C CA . VAL A 1 147 ? -8.727 2.764 5.063 1.00 95.56 147 VAL A CA 1
ATOM 1143 C C . VAL A 1 147 ? -7.707 2.950 6.171 1.00 95.56 147 VAL A C 1
ATOM 1145 O O . VAL A 1 147 ? -6.741 2.199 6.272 1.00 95.56 147 VAL A O 1
ATOM 1148 N N . SER A 1 148 ? -7.937 3.931 7.034 1.00 93.50 148 SER A N 1
ATOM 1149 C CA . SER A 1 148 ? -7.089 4.217 8.191 1.00 93.50 148 SER A CA 1
ATOM 1150 C C . SER A 1 148 ? -7.941 4.556 9.411 1.00 93.50 148 SER A C 1
ATOM 1152 O O . SER A 1 148 ? -9.164 4.728 9.323 1.00 93.50 148 SER A O 1
ATOM 1154 N N . THR A 1 149 ? -7.300 4.699 10.570 1.00 92.25 149 THR A N 1
ATOM 1155 C CA . THR A 1 149 ? -7.956 5.410 11.668 1.00 92.25 149 THR A CA 1
ATOM 1156 C C . THR A 1 149 ? -8.220 6.858 11.277 1.00 92.25 149 THR A C 1
ATOM 1158 O O . THR A 1 149 ? -7.567 7.440 10.401 1.00 92.25 149 THR A O 1
ATOM 1161 N N . ASP A 1 150 ? -9.208 7.448 11.935 1.00 92.19 150 ASP A N 1
ATOM 1162 C CA . ASP A 1 150 ? -9.675 8.787 11.618 1.00 92.19 150 ASP A CA 1
ATOM 1163 C C . ASP A 1 150 ? -8.967 9.830 12.497 1.00 92.19 150 ASP A C 1
ATOM 1165 O O . ASP A 1 150 ? -9.472 10.276 13.523 1.00 92.19 150 ASP A O 1
ATOM 1169 N N . GLY A 1 151 ? -7.734 10.177 12.114 1.00 87.38 151 GLY A N 1
ATOM 1170 C CA . GLY A 1 151 ? -6.960 11.277 12.708 1.00 87.38 151 GLY A CA 1
ATOM 1171 C C . GLY A 1 151 ? -6.185 10.973 14.001 1.00 87.38 151 GLY A C 1
ATOM 1172 O O . GLY A 1 151 ? -5.412 11.823 14.435 1.00 87.38 151 GLY A O 1
ATOM 1173 N N . THR A 1 152 ? -6.324 9.787 14.608 1.00 88.44 152 THR A N 1
ATOM 1174 C CA . THR A 1 152 ? -5.553 9.364 15.802 1.00 88.44 152 THR A CA 1
ATOM 1175 C C . THR A 1 152 ? -5.355 7.838 15.875 1.00 88.44 152 THR A C 1
ATOM 1177 O O . THR A 1 152 ? -6.176 7.093 15.344 1.00 88.44 152 THR A O 1
ATOM 1180 N N . ASP A 1 153 ? -4.302 7.343 16.544 1.00 86.12 153 ASP A N 1
ATOM 1181 C CA . ASP A 1 153 ? -4.161 5.925 16.935 1.00 86.12 153 ASP A CA 1
ATOM 1182 C C . ASP A 1 153 ? -4.743 5.581 18.305 1.00 86.12 153 ASP A C 1
ATOM 1184 O O . ASP A 1 153 ? -4.872 4.395 18.632 1.00 86.12 153 ASP A O 1
ATOM 1188 N N . ALA A 1 154 ? -5.075 6.569 19.132 1.00 89.56 154 ALA A N 1
ATOM 1189 C CA . ALA A 1 154 ? -5.536 6.298 20.489 1.00 89.56 154 ALA A CA 1
ATOM 1190 C C . ALA A 1 154 ? -6.852 5.504 20.489 1.00 89.56 154 ALA A C 1
ATOM 1192 O O . ALA A 1 154 ? -7.084 4.678 21.371 1.00 89.56 154 ALA A O 1
ATOM 1193 N N . GLY A 1 155 ? -7.695 5.722 19.482 1.00 89.69 155 GLY A N 1
ATOM 1194 C CA . GLY A 1 155 ? -9.003 5.102 19.346 1.00 89.69 155 GLY A CA 1
ATOM 1195 C C . GLY A 1 155 ? -10.029 6.058 18.768 1.00 89.69 155 GLY A C 1
ATOM 1196 O O . GLY A 1 155 ? -9.724 7.199 18.437 1.00 89.69 155 GLY A O 1
ATOM 1197 N N . GLY A 1 156 ? -11.267 5.598 18.683 1.00 93.69 156 GLY A N 1
ATOM 1198 C CA . GLY A 1 156 ? -12.368 6.393 18.173 1.00 93.69 156 GLY A CA 1
ATOM 1199 C C . GLY A 1 156 ? -13.610 5.553 17.947 1.00 93.69 156 GLY A C 1
ATOM 1200 O O . GLY A 1 156 ? -13.696 4.397 18.353 1.00 93.69 156 GLY A O 1
ATOM 1201 N N . ASN A 1 157 ? -14.590 6.157 17.295 1.00 95.50 157 ASN A N 1
ATOM 1202 C CA . ASN A 1 157 ? -15.814 5.512 16.827 1.00 95.50 157 ASN A CA 1
ATOM 1203 C C . ASN A 1 157 ? -16.060 5.789 15.336 1.00 95.50 157 ASN A C 1
ATOM 1205 O O . ASN A 1 157 ? -17.169 5.582 14.846 1.00 95.50 157 ASN A O 1
ATOM 1209 N N . THR A 1 158 ? -15.030 6.245 14.619 1.00 95.44 158 THR A N 1
ATOM 1210 C CA . THR A 1 158 ? -15.036 6.422 13.167 1.00 95.44 158 THR A CA 1
ATOM 1211 C C . THR A 1 158 ? -13.782 5.823 12.536 1.00 95.44 158 THR A C 1
ATOM 1213 O O . THR A 1 158 ? -12.731 5.729 13.173 1.00 95.44 158 THR A O 1
ATOM 1216 N N . ILE A 1 159 ? -13.894 5.405 11.278 1.00 94.19 159 ILE A N 1
ATOM 1217 C CA . ILE A 1 159 ? -12.761 5.072 10.404 1.00 94.19 159 ILE A CA 1
ATOM 1218 C C . ILE A 1 159 ? -12.765 6.018 9.211 1.00 94.19 159 ILE A C 1
ATOM 1220 O O . ILE A 1 159 ? -13.832 6.452 8.768 1.00 94.19 159 ILE A O 1
ATOM 1224 N N . ARG A 1 160 ? -11.583 6.318 8.675 1.00 94.81 160 ARG A N 1
ATOM 1225 C CA . ARG A 1 160 ? -11.454 7.129 7.469 1.00 94.81 160 ARG A CA 1
ATOM 1226 C C . ARG A 1 160 ? -11.351 6.222 6.256 1.00 94.81 160 ARG A C 1
ATOM 1228 O O . ARG A 1 160 ? -10.460 5.380 6.195 1.00 94.81 160 ARG A O 1
ATOM 1235 N N . VAL A 1 161 ? -12.256 6.415 5.305 1.00 96.06 161 VAL A N 1
ATOM 1236 C CA . VAL A 1 161 ? -12.177 5.850 3.958 1.00 96.06 161 VAL A CA 1
ATOM 1237 C C . VAL A 1 161 ? -11.737 6.961 3.017 1.00 96.06 161 VAL A C 1
ATOM 1239 O O . VAL A 1 161 ? -12.392 8.003 2.941 1.00 96.06 161 VAL A O 1
ATOM 1242 N N . THR A 1 162 ? -10.633 6.741 2.316 1.00 96.62 162 THR A N 1
ATOM 1243 C CA . THR A 1 162 ? -10.074 7.698 1.361 1.00 96.62 162 THR A CA 1
ATOM 1244 C C . THR A 1 162 ? -10.186 7.119 -0.042 1.00 96.62 162 THR A C 1
ATOM 1246 O O . THR A 1 162 ? -9.708 6.016 -0.295 1.00 96.62 162 THR A O 1
ATOM 1249 N N . GLU A 1 163 ? -10.818 7.857 -0.947 1.00 97.25 163 GLU A N 1
ATOM 1250 C CA . GLU A 1 163 ? -10.805 7.590 -2.387 1.00 97.25 163 GLU A CA 1
ATOM 1251 C C . GLU A 1 163 ? -9.654 8.369 -3.024 1.00 97.25 163 GLU A C 1
ATOM 1253 O O . GLU A 1 163 ? -9.476 9.550 -2.717 1.00 97.25 163 GLU A O 1
ATOM 1258 N N . MET A 1 164 ? -8.909 7.739 -3.929 1.00 98.00 164 MET A N 1
ATOM 1259 C CA . MET A 1 164 ? -7.909 8.390 -4.770 1.00 98.00 164 MET A CA 1
ATOM 1260 C C . MET A 1 164 ? -8.247 8.187 -6.246 1.00 98.00 164 MET A C 1
ATOM 1262 O O . MET A 1 164 ? -8.433 7.063 -6.717 1.00 98.00 164 MET A O 1
ATOM 1266 N N . THR A 1 165 ? -8.275 9.283 -6.998 1.00 97.81 165 THR A N 1
ATOM 1267 C CA . THR A 1 165 ? -8.430 9.280 -8.460 1.00 97.81 165 THR A CA 1
ATOM 1268 C C . THR A 1 165 ? -7.301 10.068 -9.110 1.00 97.81 165 THR A C 1
ATOM 1270 O O . THR A 1 165 ? -6.580 10.801 -8.431 1.00 97.81 165 THR A O 1
ATOM 1273 N N . ASN A 1 166 ? -7.128 9.921 -10.429 1.00 97.06 166 ASN A N 1
ATOM 1274 C CA . ASN A 1 166 ? -6.006 10.527 -11.157 1.00 97.06 166 ASN A CA 1
ATOM 1275 C C . ASN A 1 166 ? -4.640 10.145 -10.541 1.00 97.06 166 ASN A C 1
ATOM 1277 O O . ASN A 1 166 ? -3.763 10.983 -10.374 1.00 97.06 166 ASN A O 1
ATOM 1281 N N . TYR A 1 167 ? -4.485 8.882 -10.132 1.00 97.06 167 TYR A N 1
ATOM 1282 C CA . TYR A 1 167 ? -3.353 8.444 -9.312 1.00 97.06 167 TYR A CA 1
ATOM 1283 C C . TYR A 1 167 ? -2.022 8.303 -10.062 1.00 97.06 167 TYR A C 1
ATOM 1285 O O . TYR A 1 167 ? -0.974 8.390 -9.435 1.00 97.06 167 TYR A O 1
ATOM 1293 N N . LEU A 1 168 ? -2.035 8.125 -11.387 1.00 96.94 168 LEU A N 1
ATOM 1294 C CA . LEU A 1 168 ? -0.827 8.179 -12.223 1.00 96.94 168 LEU A CA 1
ATOM 1295 C C . LEU A 1 168 ? -0.560 9.621 -12.695 1.00 96.94 168 LEU A C 1
ATOM 1297 O O . LEU A 1 168 ? -0.504 9.901 -13.891 1.00 96.94 168 LEU A O 1
ATOM 1301 N N . SER A 1 169 ? -0.491 10.554 -11.745 1.00 95.31 169 SER A N 1
ATOM 1302 C CA . SER A 1 169 ? -0.301 11.986 -11.988 1.00 95.31 169 SER A CA 1
ATOM 1303 C C . SER A 1 169 ? 0.362 12.656 -10.785 1.00 95.31 169 SER A C 1
ATOM 1305 O O . SER A 1 169 ? 0.168 12.224 -9.652 1.00 95.31 169 SER A O 1
ATOM 1307 N N . ASP A 1 170 ? 1.060 13.771 -11.012 1.00 92.56 170 ASP A N 1
ATOM 1308 C CA . ASP A 1 170 ? 1.591 14.639 -9.948 1.00 92.56 170 ASP A CA 1
ATOM 1309 C C . ASP A 1 170 ? 0.488 15.401 -9.185 1.00 92.56 170 ASP A C 1
ATOM 1311 O O . ASP A 1 170 ? 0.758 16.143 -8.242 1.00 92.56 170 ASP A O 1
ATOM 1315 N N . SER A 1 171 ? -0.772 15.289 -9.611 1.00 94.44 171 SER A N 1
ATOM 1316 C CA . SER A 1 171 ? -1.919 15.959 -8.986 1.00 94.44 171 SER A CA 1
ATOM 1317 C C . SER A 1 171 ? -3.108 15.004 -8.834 1.00 94.44 171 SER A C 1
ATOM 1319 O O . SER A 1 171 ? -4.136 15.183 -9.498 1.00 94.44 171 SER A O 1
ATOM 1321 N N . PRO A 1 172 ? -2.986 13.963 -7.991 1.00 96.75 172 PRO A N 1
ATOM 1322 C CA . PRO A 1 172 ? -4.102 13.077 -7.698 1.00 96.75 172 PRO A CA 1
ATOM 1323 C C . PRO A 1 172 ? -5.174 13.804 -6.882 1.00 96.75 172 PRO A C 1
ATOM 1325 O O . PRO A 1 172 ? -4.888 14.747 -6.141 1.00 96.75 172 PRO A O 1
ATOM 1328 N N . ASN A 1 173 ? -6.416 13.338 -6.987 1.00 97.50 173 ASN A N 1
ATOM 1329 C CA . ASN A 1 173 ? -7.514 13.846 -6.169 1.00 97.50 173 ASN A CA 1
ATOM 1330 C C . ASN A 1 173 ? -7.797 12.873 -5.031 1.00 97.50 173 ASN A C 1
ATOM 1332 O O . ASN A 1 173 ? -7.902 11.670 -5.272 1.00 97.50 173 ASN A O 1
ATOM 1336 N N . PHE A 1 174 ? -7.984 13.409 -3.826 1.00 97.00 174 PHE A N 1
ATOM 1337 C CA . PHE A 1 174 ? -8.367 12.640 -2.648 1.00 97.00 174 PHE A CA 1
ATOM 1338 C C . PHE A 1 174 ? -9.731 13.082 -2.121 1.00 97.00 174 PHE A C 1
ATOM 1340 O O . PHE A 1 174 ? -9.944 14.273 -1.883 1.00 97.00 174 PHE A O 1
ATOM 1347 N N . THR A 1 175 ? -10.612 12.118 -1.865 1.00 97.25 175 THR A N 1
ATOM 1348 C CA . THR A 1 175 ? -11.907 12.342 -1.208 1.00 97.25 175 THR A CA 1
ATOM 1349 C C . THR A 1 175 ? -11.949 11.560 0.099 1.00 97.25 175 THR A C 1
ATOM 1351 O O . THR A 1 175 ? -11.713 10.356 0.104 1.00 97.25 175 THR A O 1
ATOM 1354 N N . TYR A 1 176 ? -12.272 12.225 1.210 1.00 95.62 176 TYR A N 1
ATOM 1355 C CA . TYR A 1 176 ? -12.255 11.626 2.548 1.00 95.62 176 TYR A CA 1
ATOM 1356 C C . TYR A 1 176 ? -13.670 11.453 3.091 1.00 95.62 176 TYR A C 1
ATOM 1358 O O . TYR A 1 176 ? -14.454 12.401 3.110 1.00 95.62 176 TYR A O 1
ATOM 1366 N N . THR A 1 177 ? -13.977 10.256 3.583 1.00 95.94 177 THR A N 1
ATOM 1367 C CA . THR A 1 177 ? -15.253 9.936 4.227 1.00 95.94 177 THR A CA 1
ATOM 1368 C C . THR A 1 177 ? -15.004 9.319 5.597 1.00 95.94 177 THR A C 1
ATOM 1370 O O . THR A 1 177 ? -14.376 8.267 5.706 1.00 95.94 177 THR A O 1
ATOM 1373 N N . SER A 1 178 ? -15.532 9.945 6.647 1.00 96.06 178 SER A N 1
ATOM 1374 C CA . SER A 1 178 ? -15.559 9.368 7.993 1.00 96.06 178 SER A CA 1
ATOM 1375 C C . SER A 1 178 ? -16.796 8.492 8.152 1.00 96.06 178 SER A C 1
ATOM 1377 O O . SER A 1 178 ? -17.924 8.978 8.051 1.00 96.06 178 SER A O 1
ATOM 1379 N N . LEU A 1 179 ? -16.596 7.200 8.407 1.00 95.88 179 LEU A N 1
ATOM 1380 C CA . LEU A 1 179 ? -17.681 6.242 8.611 1.00 95.88 179 LEU A CA 1
ATOM 1381 C C . LEU A 1 179 ? -17.787 5.850 10.085 1.00 95.88 179 LEU A C 1
ATOM 1383 O O . LEU A 1 179 ? -16.763 5.519 10.686 1.00 95.88 179 LEU A O 1
ATOM 1387 N N . PRO A 1 180 ? -18.995 5.842 10.677 1.00 97.12 180 PRO A N 1
ATOM 1388 C CA . PRO A 1 180 ? -19.182 5.387 12.046 1.00 97.12 180 PRO A CA 1
ATOM 1389 C C . PRO A 1 180 ? -18.932 3.879 12.160 1.00 97.12 180 PRO A C 1
ATOM 1391 O O . PRO A 1 180 ? -19.379 3.094 11.325 1.00 97.12 180 PRO A O 1
ATOM 1394 N N . VAL A 1 181 ? -18.254 3.472 13.230 1.00 95.19 181 VAL A N 1
ATOM 1395 C CA . VAL A 1 181 ? -17.980 2.072 13.577 1.00 95.19 181 VAL A CA 1
ATOM 1396 C C . VAL A 1 181 ? -18.205 1.836 15.068 1.00 95.19 181 VAL A C 1
ATOM 1398 O O . VAL A 1 181 ? -18.354 2.772 15.857 1.00 95.19 181 VAL A O 1
ATOM 1401 N N . THR A 1 182 ? -18.211 0.568 15.480 1.00 94.44 182 THR A N 1
ATOM 1402 C CA . THR A 1 182 ? -18.112 0.227 16.902 1.00 94.44 182 THR A CA 1
ATOM 1403 C C . THR A 1 182 ? -16.862 0.881 17.499 1.00 94.44 182 THR A C 1
ATOM 1405 O O . THR A 1 182 ? -15.808 0.831 16.861 1.00 94.44 182 THR A O 1
ATOM 1408 N N . PRO A 1 183 ? -16.947 1.482 18.702 1.00 94.62 183 PRO A N 1
ATOM 1409 C CA . PRO A 1 183 ? -15.792 2.099 19.332 1.00 94.62 183 PRO A CA 1
ATOM 1410 C C . PRO A 1 183 ? -14.597 1.149 19.407 1.00 94.62 183 PRO A C 1
ATOM 1412 O O . PRO A 1 183 ? -14.756 -0.034 19.696 1.00 94.62 183 PRO A O 1
ATOM 1415 N N . TYR A 1 184 ? -13.406 1.680 19.190 1.00 93.12 184 TYR A N 1
ATOM 1416 C CA . TYR A 1 184 ? -12.144 0.964 19.293 1.00 93.12 184 TYR A CA 1
ATOM 1417 C C . TYR A 1 184 ? -11.124 1.844 20.005 1.00 93.12 184 TYR A C 1
ATOM 1419 O O . TYR A 1 184 ? -11.260 3.068 20.056 1.00 93.12 184 TYR A O 1
ATOM 1427 N N . ARG A 1 185 ? -10.095 1.225 20.577 1.00 92.19 185 ARG A N 1
ATOM 1428 C CA . ARG A 1 185 ? -8.950 1.950 21.132 1.00 92.19 185 ARG A CA 1
ATOM 1429 C C . ARG A 1 185 ? -7.680 1.136 21.011 1.00 92.19 185 ARG A C 1
ATOM 1431 O O . ARG A 1 185 ? -7.733 -0.062 20.728 1.00 92.19 185 ARG A O 1
ATOM 1438 N N . ASN A 1 186 ? -6.549 1.785 21.240 1.00 87.62 186 ASN A N 1
ATOM 1439 C CA . ASN A 1 186 ? -5.272 1.102 21.300 1.00 87.62 186 ASN A CA 1
ATOM 1440 C C . ASN A 1 186 ? -5.322 -0.102 22.258 1.00 87.62 186 ASN A C 1
ATOM 1442 O O . ASN A 1 186 ? -5.894 -0.039 23.351 1.00 87.62 186 ASN A O 1
ATOM 1446 N N . ALA A 1 187 ? -4.746 -1.224 21.826 1.00 77.38 187 ALA A N 1
ATOM 1447 C CA . ALA A 1 187 ? -4.743 -2.431 22.640 1.00 77.38 187 ALA A CA 1
ATOM 1448 C C . ALA A 1 187 ? -3.939 -2.196 23.936 1.00 77.38 187 ALA A C 1
ATOM 1450 O O . ALA A 1 187 ? -2.878 -1.567 23.895 1.00 77.38 187 ALA A O 1
ATOM 1451 N N . PRO A 1 188 ? -4.404 -2.690 25.097 1.00 74.62 188 PRO A N 1
ATOM 1452 C CA . PRO A 1 188 ? -3.609 -2.640 26.319 1.00 74.62 188 PRO A CA 1
ATOM 1453 C C . PRO A 1 188 ? -2.278 -3.392 26.138 1.00 74.62 188 PRO A C 1
ATOM 1455 O O . PRO A 1 188 ? -2.191 -4.368 25.392 1.00 74.62 188 PRO A O 1
ATOM 1458 N N . ARG A 1 189 ? -1.223 -2.941 26.829 1.00 76.62 189 ARG A N 1
ATOM 1459 C CA . ARG A 1 189 ? 0.113 -3.561 26.768 1.00 76.62 189 ARG A CA 1
ATOM 1460 C C . ARG A 1 189 ? 0.043 -5.018 27.222 1.00 76.62 189 ARG A C 1
ATOM 1462 O O . ARG A 1 189 ? -0.266 -5.245 28.383 1.00 76.62 189 ARG A O 1
ATOM 1469 N N . ALA A 1 190 ? 0.376 -5.972 26.355 1.00 72.12 190 ALA A N 1
ATOM 1470 C CA . ALA A 1 190 ? 0.391 -7.390 26.713 1.00 72.12 190 ALA A CA 1
ATOM 1471 C C . ALA A 1 190 ? 1.268 -7.667 27.955 1.00 72.12 190 ALA A C 1
ATOM 1473 O O . ALA A 1 190 ? 2.387 -7.159 28.048 1.00 72.12 190 ALA A O 1
ATOM 1474 N N . GLU A 1 191 ? 0.781 -8.502 28.882 1.00 71.81 191 GLU A N 1
ATOM 1475 C CA . GLU A 1 191 ? 1.610 -9.067 29.956 1.00 71.81 191 GLU A CA 1
ATOM 1476 C C . GLU A 1 191 ? 2.641 -10.013 29.307 1.00 71.81 191 GLU A C 1
ATOM 1478 O O . GLU A 1 191 ? 2.270 -10.894 28.531 1.00 71.81 191 GLU A O 1
ATOM 1483 N N . GLN A 1 192 ? 3.936 -9.818 29.567 1.00 70.50 192 GLN A N 1
ATOM 1484 C CA . GLN A 1 192 ? 5.012 -10.658 29.026 1.00 70.50 192 GLN A CA 1
ATOM 1485 C C . GLN A 1 192 ? 5.792 -11.304 30.184 1.00 70.50 192 GLN A C 1
ATOM 1487 O O . GLN A 1 192 ? 6.249 -10.583 31.079 1.00 70.50 192 GLN A O 1
ATOM 1492 N N . PRO A 1 193 ? 5.976 -12.640 30.202 1.00 68.06 193 PRO A N 1
ATOM 1493 C CA . PRO A 1 193 ? 6.819 -13.295 31.197 1.00 68.06 193 PRO A CA 1
ATOM 1494 C C . PRO A 1 193 ? 8.272 -12.825 31.037 1.00 68.06 193 PRO A C 1
ATOM 1496 O O . PRO A 1 193 ? 8.926 -13.153 30.053 1.00 68.06 193 PRO A O 1
ATOM 1499 N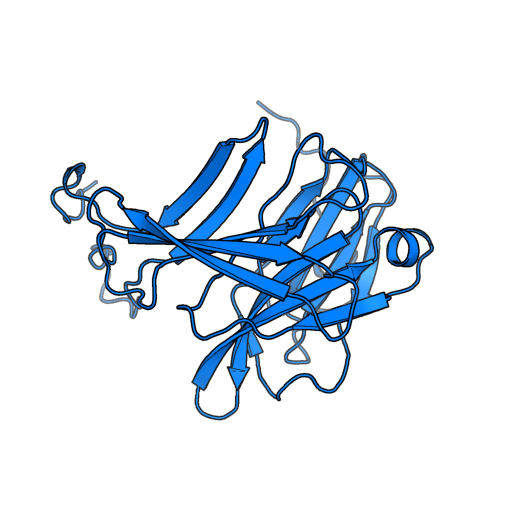 N . GLY A 1 194 ? 8.777 -12.042 31.993 1.00 74.25 194 GLY A N 1
ATOM 1500 C CA . GLY A 1 194 ? 10.180 -11.606 32.016 1.00 74.25 194 GLY A CA 1
ATOM 1501 C C . GLY A 1 194 ? 10.430 -10.096 31.987 1.00 74.25 194 GLY A C 1
ATOM 1502 O O . GLY A 1 194 ? 11.589 -9.702 32.086 1.00 74.25 194 GLY A O 1
ATOM 1503 N N . GLY A 1 195 ? 9.401 -9.240 31.917 1.00 67.06 195 GLY A N 1
ATOM 1504 C CA . GLY A 1 195 ? 9.573 -7.798 32.151 1.00 67.06 195 GLY A CA 1
ATOM 1505 C C . GLY A 1 195 ? 8.711 -6.877 31.287 1.00 67.06 195 GLY A C 1
ATOM 1506 O O . GLY A 1 195 ? 7.686 -7.274 30.741 1.00 67.06 195 GLY A O 1
ATOM 1507 N N . SER A 1 196 ? 9.136 -5.613 31.201 1.00 64.06 196 SER A N 1
ATOM 1508 C CA . SER A 1 196 ? 8.473 -4.559 30.426 1.00 64.06 196 SER A CA 1
ATOM 1509 C C . SER A 1 196 ? 9.084 -4.456 29.028 1.00 64.06 196 SER A C 1
ATOM 1511 O O . SER A 1 196 ? 10.283 -4.216 28.902 1.00 64.06 196 SER A O 1
ATOM 1513 N N . ILE A 1 197 ? 8.264 -4.594 27.982 1.00 61.22 197 ILE A N 1
ATOM 1514 C CA . ILE A 1 197 ? 8.625 -4.180 26.619 1.00 61.22 197 ILE A CA 1
ATOM 1515 C C . ILE A 1 197 ? 8.053 -2.782 26.380 1.00 61.22 197 ILE A C 1
ATOM 1517 O O . ILE A 1 197 ? 6.885 -2.506 26.678 1.00 61.22 197 ILE A O 1
ATOM 1521 N N . THR A 1 198 ? 8.851 -1.903 25.776 1.00 57.50 198 THR A N 1
ATOM 1522 C CA . THR A 1 198 ? 8.384 -0.630 25.223 1.00 57.50 198 THR A CA 1
ATOM 1523 C C . THR A 1 198 ? 7.595 -0.879 23.939 1.00 57.50 198 THR A C 1
ATOM 1525 O O . THR A 1 198 ? 8.040 -0.556 22.845 1.00 57.50 198 THR A O 1
ATOM 1528 N N . THR A 1 199 ? 6.412 -1.479 24.043 1.00 62.53 199 THR A N 1
ATOM 1529 C CA . THR A 1 199 ? 5.442 -1.400 22.948 1.00 62.53 199 THR A CA 1
ATOM 1530 C C . THR A 1 199 ? 4.824 -0.005 22.958 1.00 62.53 199 THR A C 1
ATOM 1532 O O . THR A 1 199 ? 4.621 0.583 24.025 1.00 62.53 199 THR A O 1
ATOM 1535 N N . PHE A 1 200 ? 4.562 0.572 21.793 1.00 69.88 200 PHE A N 1
ATOM 1536 C CA . PHE A 1 200 ? 3.761 1.785 21.687 1.00 69.88 200 PHE A CA 1
ATOM 1537 C C . PHE A 1 200 ? 2.335 1.337 21.353 1.00 69.88 200 PHE A C 1
ATOM 1539 O O . PHE A 1 200 ? 2.070 1.050 20.188 1.00 69.88 200 PHE A O 1
ATOM 1546 N N . PRO A 1 201 ? 1.444 1.144 22.350 1.00 76.81 201 PRO A N 1
ATOM 1547 C CA . PRO A 1 201 ? 0.100 0.657 22.079 1.00 76.81 201 PRO A CA 1
ATOM 1548 C C . PRO A 1 201 ? -0.636 1.697 21.242 1.00 76.81 201 PRO A C 1
ATOM 1550 O O . PRO A 1 201 ? -0.959 2.782 21.727 1.00 76.81 201 PRO A O 1
ATOM 1553 N N . ASN A 1 202 ? -0.908 1.340 19.998 1.00 85.19 202 ASN A N 1
ATOM 1554 C CA . ASN A 1 202 ? -1.613 2.146 19.024 1.00 85.19 202 ASN A CA 1
ATOM 1555 C C . ASN A 1 202 ? -2.742 1.320 18.402 1.00 85.19 202 ASN A C 1
ATOM 1557 O O . ASN A 1 202 ? -2.838 0.104 18.580 1.00 85.19 202 ASN A O 1
ATOM 1561 N N . THR A 1 203 ? -3.630 2.012 17.706 1.00 89.44 203 THR A N 1
ATOM 1562 C CA . THR A 1 203 ? -4.479 1.404 16.698 1.00 89.44 203 THR A CA 1
ATOM 1563 C C . THR A 1 203 ? -3.777 1.496 15.354 1.00 89.44 203 THR A C 1
ATOM 1565 O O . THR A 1 203 ? -3.250 2.549 15.002 1.00 89.44 203 THR A O 1
ATOM 1568 N N . THR A 1 204 ? -3.742 0.408 14.592 1.00 89.56 204 THR A N 1
ATOM 1569 C CA . THR A 1 204 ? -3.067 0.393 13.287 1.00 89.56 204 THR A CA 1
ATOM 1570 C C . THR A 1 204 ? -3.822 -0.480 12.300 1.00 89.56 204 THR A C 1
ATOM 1572 O O . THR A 1 204 ? -4.135 -1.635 12.599 1.00 89.56 204 THR A O 1
ATOM 1575 N N . THR A 1 205 ? -4.101 0.064 11.116 1.00 92.31 205 THR A N 1
ATOM 1576 C CA . THR A 1 205 ? -4.686 -0.695 10.010 1.00 92.31 205 THR A CA 1
ATOM 1577 C C . THR A 1 205 ? -3.608 -1.516 9.311 1.00 92.31 205 THR A C 1
ATOM 1579 O O . THR A 1 205 ? -2.561 -0.987 8.949 1.00 92.31 205 THR A O 1
ATOM 1582 N N . THR A 1 206 ? -3.851 -2.811 9.108 1.00 92.44 206 THR A N 1
ATOM 1583 C CA . THR A 1 206 ? -2.837 -3.752 8.601 1.00 92.44 206 THR A CA 1
ATOM 1584 C C . THR A 1 206 ? -3.040 -4.143 7.140 1.00 92.44 206 THR A C 1
ATOM 1586 O O . THR A 1 206 ? -2.062 -4.451 6.457 1.00 92.44 206 THR A O 1
ATOM 1589 N N . GLN A 1 207 ? -4.290 -4.167 6.669 1.00 94.88 207 GLN A N 1
ATOM 1590 C CA . GLN A 1 207 ? -4.655 -4.579 5.316 1.00 94.88 207 GLN A CA 1
ATOM 1591 C C . GLN A 1 207 ? -6.062 -4.096 4.964 1.00 94.88 207 GLN A C 1
ATOM 1593 O O . GLN A 1 207 ? -6.948 -4.086 5.823 1.00 94.88 207 GLN A O 1
ATOM 1598 N N . VAL A 1 208 ? -6.271 -3.776 3.688 1.00 97.56 208 VAL A N 1
ATOM 1599 C CA . VAL A 1 208 ? -7.571 -3.419 3.122 1.00 97.56 208 VAL A CA 1
ATOM 1600 C C . VAL A 1 208 ? -7.823 -4.274 1.885 1.00 97.56 208 VAL A C 1
ATOM 1602 O O . VAL A 1 208 ? -6.928 -4.491 1.073 1.00 97.56 208 VAL A O 1
ATOM 1605 N N . GLN A 1 209 ? -9.041 -4.783 1.761 1.00 97.69 209 GLN A N 1
ATOM 1606 C CA . GLN A 1 209 ? -9.504 -5.618 0.660 1.00 97.69 209 GLN A CA 1
ATOM 1607 C C . GLN A 1 209 ? -10.743 -4.983 0.048 1.00 97.69 209 GLN A C 1
ATOM 1609 O O . GLN A 1 209 ? -11.648 -4.578 0.780 1.00 97.69 209 GLN A O 1
ATOM 1614 N N . PHE A 1 210 ? -10.815 -4.935 -1.279 1.00 97.00 210 PHE A N 1
ATOM 1615 C CA . PHE A 1 210 ? -12.016 -4.493 -1.977 1.00 97.00 210 PHE A CA 1
ATOM 1616 C C . PHE A 1 210 ? -12.503 -5.564 -2.944 1.00 97.00 210 PHE A C 1
ATOM 1618 O O . PHE A 1 210 ? -11.816 -5.951 -3.889 1.00 97.00 210 PHE A O 1
ATOM 1625 N N . HIS A 1 211 ? -13.732 -6.028 -2.737 1.00 94.25 211 HIS A N 1
ATOM 1626 C CA . HIS A 1 211 ? -14.353 -7.011 -3.612 1.00 94.25 211 HIS A CA 1
ATOM 1627 C C . HIS A 1 211 ? -15.861 -6.801 -3.685 1.00 94.25 211 HIS A C 1
ATOM 1629 O O . HIS A 1 211 ? -16.531 -6.695 -2.660 1.00 94.25 211 HIS A O 1
ATOM 1635 N N . ARG A 1 212 ? -16.419 -6.789 -4.904 1.00 89.94 212 ARG A N 1
ATOM 1636 C CA . ARG A 1 212 ? -17.875 -6.695 -5.142 1.00 89.94 212 ARG A CA 1
ATOM 1637 C C . ARG A 1 212 ? -18.532 -5.543 -4.363 1.00 89.94 212 ARG A C 1
ATOM 1639 O O . ARG A 1 212 ? -19.525 -5.760 -3.675 1.00 89.94 212 ARG A O 1
ATOM 1646 N N . ALA A 1 213 ? -17.960 -4.341 -4.460 1.00 89.38 213 ALA A N 1
ATOM 1647 C CA . ALA A 1 213 ? -18.427 -3.133 -3.767 1.00 89.38 213 ALA A CA 1
ATOM 1648 C C . ALA A 1 213 ? -18.391 -3.197 -2.226 1.00 89.38 213 ALA A C 1
ATOM 1650 O O . ALA A 1 213 ? -19.032 -2.387 -1.564 1.00 89.38 213 ALA A O 1
ATOM 1651 N N . HIS A 1 214 ? -17.633 -4.132 -1.652 1.00 94.06 214 HIS A N 1
ATOM 1652 C CA . HIS A 1 214 ? -17.380 -4.192 -0.219 1.00 94.06 214 HIS A CA 1
ATOM 1653 C C . HIS A 1 214 ? -15.913 -3.890 0.044 1.00 94.06 214 HIS A C 1
ATOM 1655 O O . HIS A 1 214 ? -15.034 -4.537 -0.525 1.00 94.06 214 HIS A O 1
ATOM 1661 N N . LEU A 1 215 ? -15.677 -2.925 0.928 1.00 95.06 215 LEU A N 1
ATOM 1662 C CA . LEU A 1 215 ? -14.367 -2.606 1.470 1.00 95.06 215 LEU A CA 1
ATOM 1663 C C . LEU A 1 215 ? -14.265 -3.242 2.858 1.00 95.06 215 LEU A C 1
ATOM 1665 O O . LEU A 1 215 ? -15.110 -3.001 3.720 1.00 95.06 215 LEU A O 1
ATOM 1669 N N . VAL A 1 216 ? -13.257 -4.081 3.063 1.00 95.56 216 VAL A N 1
ATOM 1670 C CA . VAL A 1 216 ? -13.013 -4.788 4.324 1.00 95.56 216 VAL A CA 1
ATOM 1671 C C . VAL A 1 216 ? -11.620 -4.435 4.803 1.00 95.56 216 VAL A C 1
ATOM 1673 O O . VAL A 1 216 ? -10.663 -4.505 4.039 1.00 95.56 216 VAL A O 1
ATOM 1676 N N . THR A 1 217 ? -11.501 -4.068 6.075 1.00 94.31 217 THR A N 1
ATOM 1677 C CA . THR A 1 217 ? -10.228 -3.677 6.676 1.00 94.31 217 THR A CA 1
ATOM 1678 C C . THR A 1 217 ? -9.914 -4.536 7.891 1.00 94.31 217 THR A C 1
ATOM 1680 O O . THR A 1 217 ? -10.806 -4.875 8.669 1.00 94.31 217 THR A O 1
ATOM 1683 N N . ALA A 1 218 ? -8.637 -4.859 8.069 1.00 92.38 218 ALA A N 1
ATOM 1684 C CA . ALA A 1 218 ? -8.111 -5.468 9.281 1.00 92.38 218 ALA A CA 1
ATOM 1685 C C . ALA A 1 218 ? -7.343 -4.420 10.095 1.00 92.38 218 ALA A C 1
ATOM 1687 O O . ALA A 1 218 ? -6.628 -3.582 9.542 1.00 92.38 218 ALA A O 1
ATOM 1688 N N . MET A 1 219 ? -7.505 -4.461 11.414 1.00 89.00 219 MET A N 1
ATOM 1689 C CA . MET A 1 219 ? -6.949 -3.474 12.333 1.00 89.00 219 MET A CA 1
ATOM 1690 C C . MET A 1 219 ? -6.526 -4.144 13.638 1.00 89.00 219 MET A C 1
ATOM 1692 O O . MET A 1 219 ? -7.227 -5.015 14.153 1.00 89.00 219 MET A O 1
ATOM 1696 N N . ALA A 1 220 ? -5.389 -3.717 14.180 1.00 89.06 220 ALA A N 1
ATOM 1697 C CA . ALA A 1 220 ? -4.966 -4.062 15.530 1.00 89.06 220 ALA A CA 1
ATOM 1698 C C . ALA A 1 220 ? -5.526 -3.028 16.522 1.00 89.06 220 ALA A C 1
ATOM 1700 O O . ALA A 1 220 ? -5.031 -1.904 16.572 1.00 89.06 220 ALA A O 1
ATOM 1701 N N . SER A 1 221 ? -6.548 -3.412 17.296 1.00 88.88 221 SER A N 1
ATOM 1702 C CA . SER A 1 221 ? -7.199 -2.594 18.336 1.00 88.88 221 SER A CA 1
ATOM 1703 C C . SER A 1 221 ? -7.874 -3.457 19.396 1.00 88.88 221 SER A C 1
ATOM 1705 O O . SER A 1 221 ? -8.200 -4.613 19.140 1.00 88.88 221 SER A O 1
ATOM 1707 N N . GLY A 1 222 ? -8.151 -2.861 20.557 1.00 88.19 222 GLY A N 1
ATOM 1708 C CA . GLY A 1 222 ? -9.159 -3.360 21.491 1.00 88.19 222 GLY A CA 1
ATOM 1709 C C . GLY A 1 222 ? -10.560 -2.847 21.144 1.00 88.19 222 GLY A C 1
ATOM 1710 O O . GLY A 1 222 ? -10.721 -1.758 20.583 1.00 88.19 222 GLY A O 1
ATOM 1711 N N . THR A 1 223 ? -11.574 -3.613 21.526 1.00 88.88 223 THR A N 1
ATOM 1712 C CA . THR A 1 223 ? -12.998 -3.385 21.245 1.00 88.88 223 THR A CA 1
ATOM 1713 C C . THR A 1 223 ? -13.852 -3.608 22.503 1.00 88.88 223 THR A C 1
ATOM 1715 O O . THR A 1 223 ? -13.436 -4.301 23.428 1.00 88.88 223 THR A O 1
ATOM 1718 N N . PRO A 1 224 ? -15.104 -3.119 22.565 1.00 87.81 224 PRO A N 1
ATOM 1719 C CA . PRO A 1 224 ? -15.991 -3.406 23.690 1.00 87.81 224 PRO A CA 1
ATOM 1720 C C . PRO A 1 224 ? -16.186 -4.907 23.954 1.00 87.81 224 PRO A C 1
ATOM 1722 O O . PRO A 1 224 ? -16.384 -5.303 25.099 1.00 87.81 224 PRO A O 1
ATOM 1725 N N . ALA A 1 225 ? -16.097 -5.749 22.917 1.00 85.56 225 ALA A N 1
ATOM 1726 C CA . ALA A 1 225 ? -16.271 -7.196 23.024 1.00 85.56 225 ALA A CA 1
ATOM 1727 C C . ALA A 1 225 ? -15.137 -7.897 23.799 1.00 85.56 225 ALA A C 1
ATOM 1729 O O . ALA A 1 225 ? -15.378 -8.922 24.437 1.00 85.56 225 ALA A O 1
ATOM 1730 N N . ASP A 1 226 ? -13.921 -7.344 23.789 1.00 80.00 226 ASP A N 1
ATOM 1731 C CA . ASP A 1 226 ? -12.798 -7.816 24.613 1.00 80.00 226 ASP A CA 1
ATOM 1732 C C . ASP A 1 226 ? -12.706 -7.086 25.969 1.00 80.00 226 ASP A C 1
ATOM 1734 O O . ASP A 1 226 ? -11.757 -7.278 26.737 1.00 80.00 226 ASP A O 1
ATOM 1738 N N . GLY A 1 227 ? -13.702 -6.245 26.284 1.00 81.56 227 GLY A N 1
ATOM 1739 C CA . GLY A 1 227 ? -13.727 -5.402 27.480 1.00 81.56 227 GLY A CA 1
ATOM 1740 C C . GLY A 1 227 ? -12.597 -4.373 27.515 1.00 81.56 227 GLY A C 1
ATOM 1741 O O . GLY A 1 227 ? -12.374 -3.744 28.549 1.00 81.56 227 GLY A O 1
ATOM 1742 N N . PHE A 1 228 ? -11.868 -4.216 26.408 1.00 80.75 228 PHE A N 1
ATOM 1743 C CA . PHE A 1 228 ? -10.599 -3.517 26.329 1.00 80.75 228 PHE A CA 1
ATOM 1744 C C . PHE A 1 228 ? -9.549 -4.039 27.319 1.00 80.75 228 PHE A C 1
ATOM 1746 O O . PHE A 1 228 ? -8.801 -3.253 27.915 1.00 80.75 228 PHE A O 1
ATOM 1753 N N . THR A 1 229 ? -9.519 -5.361 27.506 1.00 74.69 229 THR A N 1
ATOM 1754 C CA . THR A 1 229 ? -8.630 -6.076 28.435 1.00 74.69 229 THR A CA 1
ATOM 1755 C C . THR A 1 229 ? -7.764 -7.112 27.717 1.00 74.69 229 THR A C 1
ATOM 1757 O O . THR A 1 229 ? -8.039 -7.513 26.590 1.00 74.69 229 THR A O 1
ATOM 1760 N N . ILE A 1 230 ? -6.694 -7.556 28.378 1.00 68.38 230 ILE A N 1
ATOM 1761 C CA . ILE A 1 230 ? -5.816 -8.625 27.886 1.00 68.38 230 ILE A CA 1
ATOM 1762 C C . ILE A 1 230 ? -6.374 -9.951 28.406 1.00 68.38 230 ILE A C 1
ATOM 1764 O O . ILE A 1 230 ? -6.596 -10.093 29.610 1.00 68.38 230 ILE A O 1
ATOM 1768 N N . ARG A 1 231 ? -6.570 -10.946 27.535 1.00 58.28 231 ARG A N 1
ATOM 1769 C CA . ARG A 1 231 ? -6.814 -12.319 28.001 1.00 58.28 231 ARG A CA 1
ATOM 1770 C C . ARG A 1 231 ? -5.495 -12.931 28.468 1.00 58.28 231 ARG A C 1
ATOM 1772 O O . ARG A 1 231 ? -4.554 -13.010 27.683 1.00 58.28 231 ARG A O 1
ATOM 1779 N N . ARG A 1 232 ? -5.441 -13.389 29.723 1.00 57.91 232 ARG A N 1
ATOM 1780 C CA . ARG A 1 232 ? -4.381 -14.300 30.176 1.00 57.91 232 ARG A CA 1
ATOM 1781 C C . ARG A 1 232 ? -4.547 -15.637 29.454 1.00 57.91 232 ARG A C 1
ATOM 1783 O O . ARG A 1 232 ? -5.655 -16.175 29.440 1.00 57.91 232 ARG A O 1
ATOM 1790 N N . LEU A 1 233 ? -3.467 -16.104 28.832 1.00 53.66 233 LEU A N 1
ATOM 1791 C CA . LEU A 1 233 ? -3.330 -17.480 28.353 1.00 53.66 233 LEU A CA 1
ATOM 1792 C C . LEU A 1 233 ? -2.966 -18.395 29.523 1.00 53.66 233 LEU A C 1
ATOM 1794 O O . LEU A 1 233 ? -2.202 -17.931 30.402 1.00 53.66 233 LEU A O 1
#